Protein AF-A0A8T5AV74-F1 (afdb_monomer)

Structure (mmCIF, N/CA/C/O backbone):
data_AF-A0A8T5AV74-F1
#
_entry.id   AF-A0A8T5AV74-F1
#
loop_
_atom_site.group_PDB
_atom_site.id
_atom_site.type_symbol
_atom_site.label_atom_id
_atom_site.label_alt_id
_atom_site.label_comp_id
_atom_site.label_asym_id
_atom_site.label_entity_id
_atom_site.label_seq_id
_atom_site.pdbx_PDB_ins_code
_atom_site.Cartn_x
_atom_site.Cartn_y
_atom_site.Cartn_z
_atom_site.occupancy
_atom_site.B_iso_or_equiv
_atom_site.auth_seq_id
_atom_site.auth_comp_id
_atom_site.auth_asym_id
_atom_site.auth_atom_id
_atom_site.pdbx_PDB_model_num
ATOM 1 N N . ILE A 1 1 ? -3.518 9.300 -10.669 1.00 77.94 1 ILE A N 1
ATOM 2 C CA . ILE A 1 1 ? -3.057 9.118 -12.071 1.00 77.94 1 ILE A CA 1
ATOM 3 C C . ILE A 1 1 ? -2.012 10.167 -12.425 1.00 77.94 1 ILE A C 1
ATOM 5 O O . ILE A 1 1 ? -0.848 9.815 -12.379 1.00 77.94 1 ILE A O 1
ATOM 9 N N . PHE A 1 2 ? -2.371 11.444 -12.623 1.00 83.44 2 PHE A N 1
ATOM 10 C CA . PHE A 1 2 ? -1.400 12.494 -12.991 1.00 83.44 2 PHE A CA 1
ATOM 11 C C . PHE A 1 2 ? -0.188 12.580 -12.044 1.00 83.44 2 PHE A C 1
ATOM 13 O O . PHE A 1 2 ? 0.950 12.565 -12.489 1.00 83.44 2 PHE A O 1
ATOM 20 N N . GLY A 1 3 ? -0.414 12.558 -10.723 1.00 81.12 3 GLY A N 1
ATOM 21 C CA . GLY A 1 3 ? 0.683 12.507 -9.747 1.00 81.12 3 GLY A CA 1
ATOM 22 C C . GLY A 1 3 ? 1.576 11.266 -9.895 1.00 81.12 3 GLY A C 1
ATOM 23 O O . GLY A 1 3 ? 2.790 11.381 -9.808 1.00 81.12 3 GLY A O 1
ATOM 24 N N . ALA A 1 4 ? 0.998 10.096 -10.179 1.00 79.75 4 ALA A N 1
ATOM 25 C CA . ALA A 1 4 ? 1.755 8.855 -10.353 1.00 79.75 4 ALA A CA 1
ATOM 26 C C . ALA A 1 4 ? 2.587 8.850 -11.641 1.00 79.75 4 ALA A C 1
ATOM 28 O O . ALA A 1 4 ? 3.729 8.402 -11.614 1.00 79.75 4 ALA A O 1
ATOM 29 N N . GLU A 1 5 ? 2.061 9.404 -12.734 1.00 82.25 5 GLU A N 1
ATOM 30 C CA . GLU A 1 5 ? 2.836 9.603 -13.963 1.00 82.25 5 GLU A CA 1
ATOM 31 C C . GLU A 1 5 ? 3.989 10.581 -13.747 1.00 82.25 5 GLU A C 1
ATOM 33 O O . GLU A 1 5 ? 5.113 10.273 -14.128 1.00 82.25 5 GLU A O 1
ATOM 38 N N . LEU A 1 6 ? 3.747 11.708 -13.068 1.00 84.19 6 LEU A N 1
ATOM 39 C CA . LEU A 1 6 ? 4.810 12.652 -12.711 1.00 84.19 6 LEU A CA 1
ATOM 40 C C . LEU A 1 6 ? 5.891 11.995 -11.844 1.00 84.19 6 LEU A C 1
ATOM 42 O O . LEU A 1 6 ? 7.077 12.229 -12.058 1.00 84.19 6 LEU A O 1
ATOM 46 N N . GLY A 1 7 ? 5.494 11.155 -10.884 1.00 81.81 7 GLY A N 1
ATOM 47 C CA . GLY A 1 7 ? 6.432 10.397 -10.059 1.00 81.81 7 GLY A CA 1
ATOM 48 C C . GLY A 1 7 ? 7.277 9.419 -10.879 1.00 81.81 7 GLY A C 1
ATOM 49 O O . GLY A 1 7 ? 8.490 9.377 -10.709 1.00 81.81 7 GLY A O 1
ATOM 50 N N . ALA A 1 8 ? 6.662 8.680 -11.805 1.00 80.00 8 ALA A N 1
ATOM 51 C CA . ALA A 1 8 ? 7.373 7.748 -12.681 1.00 80.00 8 ALA A CA 1
ATOM 52 C C . ALA A 1 8 ? 8.321 8.469 -13.658 1.00 80.00 8 ALA A C 1
ATOM 54 O O . ALA A 1 8 ? 9.473 8.069 -13.815 1.00 80.00 8 ALA A O 1
ATOM 55 N N . GLN A 1 9 ? 7.870 9.572 -14.261 1.00 83.06 9 GLN A N 1
ATOM 56 C CA . GLN A 1 9 ? 8.693 10.407 -15.142 1.00 83.06 9 GLN A CA 1
ATOM 57 C C . GLN A 1 9 ? 9.881 11.022 -14.402 1.00 83.06 9 GLN A C 1
ATOM 59 O O . GLN A 1 9 ? 10.965 11.140 -14.969 1.00 83.06 9 GLN A O 1
ATOM 64 N N . ALA A 1 10 ? 9.705 11.389 -13.130 1.00 81.44 10 ALA A N 1
ATOM 65 C CA . ALA A 1 10 ? 10.801 11.887 -12.314 1.00 81.44 10 ALA A CA 1
ATOM 66 C C . ALA A 1 10 ? 11.891 10.821 -12.128 1.00 81.44 10 ALA A C 1
ATOM 68 O O . ALA A 1 10 ? 13.066 11.149 -12.273 1.00 81.44 10 ALA A O 1
ATOM 69 N N . ILE A 1 11 ? 11.533 9.552 -11.883 1.00 79.31 11 ILE A N 1
ATOM 70 C CA . ILE A 1 11 ? 12.518 8.455 -11.823 1.00 79.31 11 ILE A CA 1
ATOM 71 C C . ILE A 1 11 ? 13.263 8.333 -13.154 1.00 79.31 11 ILE A C 1
ATOM 73 O O . ILE A 1 11 ? 14.490 8.325 -13.150 1.00 79.31 11 ILE A O 1
ATOM 77 N N . GLU A 1 12 ? 12.545 8.296 -14.281 1.00 78.50 12 GLU A N 1
ATOM 78 C CA . GLU A 1 12 ? 13.156 8.172 -15.614 1.00 78.50 12 GLU A CA 1
ATOM 79 C C . GLU A 1 12 ? 14.104 9.348 -15.917 1.00 78.50 12 GLU A C 1
ATOM 81 O O . GLU A 1 12 ? 15.158 9.187 -16.534 1.00 78.50 12 GLU A O 1
ATOM 86 N N . TYR A 1 13 ? 13.761 10.547 -15.441 1.00 80.94 13 TYR A N 1
ATOM 87 C CA . TYR A 1 13 ? 14.619 11.724 -15.533 1.00 80.94 13 TYR A CA 1
ATOM 88 C C . TYR A 1 13 ? 15.890 11.587 -14.681 1.00 80.94 13 TYR A C 1
ATOM 90 O O . TYR A 1 13 ? 16.987 11.872 -15.163 1.00 80.94 13 TYR A O 1
ATOM 98 N N . PHE A 1 14 ? 15.776 11.108 -13.439 1.00 77.25 14 PHE A N 1
ATOM 99 C CA . PHE A 1 14 ? 16.939 10.856 -12.580 1.00 77.25 14 PHE A CA 1
ATOM 100 C C . PHE A 1 14 ? 17.824 9.714 -13.094 1.00 77.25 14 PHE A C 1
ATOM 102 O O . PHE A 1 14 ? 19.042 9.755 -12.912 1.00 77.25 14 PHE A O 1
ATOM 109 N N . GLU A 1 15 ? 17.237 8.730 -13.770 1.00 74.56 15 GLU A N 1
ATOM 110 C CA . GLU A 1 15 ? 17.961 7.639 -14.420 1.00 74.56 15 GLU A CA 1
ATOM 111 C C . GLU A 1 15 ? 18.793 8.152 -15.606 1.00 74.56 15 GLU A C 1
ATOM 113 O O . GLU A 1 15 ? 19.970 7.812 -15.726 1.00 74.56 15 GLU A O 1
ATOM 118 N N . LYS A 1 16 ? 18.253 9.083 -16.407 1.00 75.44 16 LYS A N 1
ATOM 119 C CA . LYS A 1 16 ? 18.992 9.750 -17.500 1.00 75.44 16 LYS A CA 1
ATOM 120 C C . LYS A 1 16 ? 20.169 10.604 -17.019 1.00 75.44 16 LYS A C 1
ATOM 122 O O . LYS A 1 16 ? 21.133 10.770 -17.759 1.00 75.44 16 LYS A O 1
ATOM 127 N N . ILE A 1 17 ? 20.122 11.113 -15.787 1.00 79.44 17 ILE A N 1
ATOM 128 C CA . ILE A 1 17 ? 21.222 11.875 -15.164 1.00 79.44 17 ILE A CA 1
ATOM 129 C C . ILE A 1 17 ? 22.335 10.942 -14.626 1.00 79.44 17 ILE A C 1
ATOM 131 O O . ILE A 1 17 ? 23.363 11.412 -14.142 1.00 79.44 17 ILE A O 1
ATOM 135 N N . ASN A 1 18 ? 22.191 9.617 -14.771 1.00 66.06 18 ASN A N 1
ATOM 136 C CA . ASN A 1 18 ? 23.181 8.605 -14.385 1.00 66.06 18 ASN A CA 1
ATOM 137 C C . ASN A 1 18 ? 23.602 8.697 -12.904 1.00 66.06 18 ASN A C 1
ATOM 139 O O . ASN A 1 18 ? 24.778 8.594 -12.546 1.00 66.06 18 ASN A O 1
ATOM 143 N N . VAL A 1 19 ? 22.625 8.904 -12.017 1.00 69.12 19 VAL A N 1
ATOM 144 C CA . VAL A 1 19 ? 22.854 8.910 -10.569 1.00 69.12 19 VAL A CA 1
ATOM 145 C C . VAL A 1 19 ? 23.187 7.481 -10.112 1.00 69.12 19 VAL A C 1
ATOM 147 O O . VAL A 1 19 ? 22.296 6.650 -9.950 1.00 69.12 19 VAL A O 1
ATOM 150 N N . GLN A 1 20 ? 24.471 7.201 -9.850 1.00 63.69 20 GLN A N 1
ATOM 151 C CA . GLN A 1 20 ? 25.004 5.878 -9.459 1.00 63.69 20 GLN A CA 1
ATOM 152 C C . GLN A 1 20 ? 24.315 5.211 -8.247 1.00 63.69 20 GLN A C 1
ATOM 154 O O . GLN A 1 20 ? 24.456 4.006 -8.044 1.00 63.69 20 GLN A O 1
ATOM 159 N N . HIS A 1 21 ? 23.559 5.960 -7.438 1.00 70.38 21 HIS A N 1
ATOM 160 C CA . HIS A 1 21 ? 22.906 5.470 -6.217 1.00 70.38 21 HIS A CA 1
ATOM 161 C C . HIS A 1 21 ? 21.382 5.676 -6.189 1.00 70.38 21 HIS A C 1
ATOM 163 O O . HIS A 1 21 ? 20.786 5.676 -5.110 1.00 70.38 21 HIS A O 1
ATOM 169 N N . LEU A 1 22 ? 20.728 5.833 -7.348 1.00 75.56 22 LEU A N 1
ATOM 170 C CA . LEU A 1 22 ? 19.284 6.103 -7.424 1.00 75.56 22 LEU A CA 1
ATOM 171 C C . LEU A 1 22 ? 18.440 5.033 -6.709 1.00 75.56 22 LEU A C 1
ATOM 173 O O . LEU A 1 22 ? 17.591 5.359 -5.881 1.00 75.56 22 LEU A O 1
ATOM 177 N N . ASN A 1 23 ? 18.733 3.754 -6.950 1.00 76.12 23 ASN A N 1
ATOM 178 C CA . ASN A 1 23 ? 18.020 2.629 -6.332 1.00 76.12 23 ASN A CA 1
ATOM 179 C C . ASN A 1 23 ? 18.148 2.622 -4.802 1.00 76.12 23 ASN A C 1
ATOM 181 O O . ASN A 1 23 ? 17.186 2.326 -4.086 1.00 76.12 23 ASN A O 1
ATOM 185 N N . THR A 1 24 ? 19.328 2.986 -4.299 1.00 79.81 24 THR A N 1
ATOM 186 C CA . THR A 1 24 ? 19.600 3.118 -2.866 1.00 79.81 24 THR A CA 1
ATOM 187 C C . THR A 1 24 ? 18.797 4.267 -2.268 1.00 79.81 24 THR A C 1
ATOM 189 O O . THR A 1 24 ? 18.200 4.113 -1.205 1.00 79.81 24 THR A O 1
ATOM 192 N N . LEU A 1 25 ? 18.726 5.401 -2.968 1.00 81.88 25 LEU A N 1
ATOM 193 C CA . LEU A 1 25 ? 17.999 6.587 -2.524 1.00 81.88 25 LEU A CA 1
ATOM 194 C C . LEU A 1 25 ? 16.484 6.345 -2.490 1.00 81.88 25 LEU A C 1
ATOM 196 O O . LEU A 1 25 ? 15.844 6.652 -1.485 1.00 81.88 25 LEU A O 1
ATOM 200 N N . ILE A 1 26 ? 15.920 5.723 -3.529 1.00 82.44 26 ILE A N 1
ATOM 201 C CA . ILE A 1 26 ? 14.497 5.344 -3.568 1.00 82.44 26 ILE A CA 1
ATOM 202 C C . ILE A 1 26 ? 14.174 4.388 -2.417 1.00 82.44 26 ILE A C 1
ATOM 204 O O . ILE A 1 26 ? 13.202 4.598 -1.692 1.00 82.44 26 ILE A O 1
ATOM 208 N N . SER A 1 27 ? 15.016 3.374 -2.201 1.00 80.12 27 SER A N 1
ATOM 209 C CA . SER A 1 27 ? 14.824 2.404 -1.116 1.00 80.12 27 SER A CA 1
ATOM 210 C C . SER A 1 27 ? 14.913 3.061 0.263 1.00 80.12 27 SER A C 1
ATOM 212 O O . SER A 1 27 ? 14.112 2.749 1.140 1.00 80.12 27 SER A O 1
ATOM 214 N N . LEU A 1 28 ? 15.830 4.012 0.459 1.00 86.12 28 LEU A N 1
ATOM 215 C CA . LEU A 1 28 ? 15.982 4.739 1.721 1.00 86.12 28 LEU A CA 1
ATOM 216 C C . LEU A 1 28 ? 14.768 5.633 2.005 1.00 86.12 28 LEU A C 1
ATOM 218 O O . LEU A 1 28 ? 14.242 5.613 3.119 1.00 86.12 28 LEU A O 1
ATOM 222 N N . ILE A 1 29 ? 14.268 6.353 0.994 1.00 85.75 29 ILE A N 1
ATOM 223 C CA . ILE A 1 29 ? 13.021 7.126 1.099 1.00 85.75 29 ILE A CA 1
ATOM 224 C C . ILE A 1 29 ? 11.841 6.195 1.411 1.00 85.75 29 ILE A C 1
ATOM 226 O O . ILE A 1 29 ? 11.030 6.504 2.286 1.00 85.75 29 ILE A O 1
ATOM 230 N N . TYR A 1 30 ? 11.761 5.034 0.753 1.00 85.25 30 TYR A N 1
ATOM 231 C CA . TYR A 1 30 ? 10.714 4.041 0.996 1.00 85.25 30 TYR A CA 1
ATOM 232 C C . TYR A 1 30 ? 10.729 3.535 2.444 1.00 85.25 30 TYR A C 1
ATOM 234 O O . TYR A 1 30 ? 9.700 3.569 3.121 1.00 85.25 30 TYR A O 1
ATOM 242 N N . ILE A 1 31 ? 11.902 3.141 2.951 1.00 87.25 31 ILE A N 1
ATOM 243 C CA . ILE A 1 31 ? 12.098 2.691 4.337 1.00 87.25 31 ILE A CA 1
ATOM 244 C C . ILE A 1 31 ? 11.708 3.794 5.325 1.00 87.25 31 ILE A C 1
ATOM 246 O O . ILE A 1 31 ? 11.012 3.521 6.307 1.00 87.25 31 ILE A O 1
ATOM 250 N N . ALA A 1 32 ? 12.121 5.040 5.079 1.00 89.69 32 ALA A N 1
ATOM 251 C CA . ALA A 1 32 ? 11.808 6.164 5.957 1.00 89.69 32 ALA A CA 1
ATOM 252 C C . ALA A 1 32 ? 10.291 6.385 6.066 1.00 89.69 32 ALA A C 1
ATOM 254 O O . ALA A 1 32 ? 9.754 6.487 7.172 1.00 89.69 32 ALA A O 1
ATOM 255 N N . ILE A 1 33 ? 9.582 6.381 4.933 1.00 87.06 33 ILE A N 1
ATOM 256 C CA . ILE A 1 33 ? 8.126 6.566 4.890 1.00 87.06 33 ILE A CA 1
ATOM 257 C C . ILE A 1 33 ? 7.401 5.389 5.548 1.00 87.06 33 ILE A C 1
ATOM 259 O O . ILE A 1 33 ? 6.497 5.607 6.358 1.00 87.06 33 ILE A O 1
ATOM 263 N N . LEU A 1 34 ? 7.787 4.146 5.246 1.00 87.12 34 LEU A N 1
ATOM 264 C CA . LEU A 1 34 ? 7.159 2.957 5.832 1.00 87.12 34 LEU A CA 1
ATOM 265 C C . LEU A 1 34 ? 7.367 2.876 7.342 1.00 87.12 34 LEU A C 1
ATOM 267 O O . LEU A 1 34 ? 6.428 2.594 8.082 1.00 87.12 34 LEU A O 1
ATOM 271 N N . THR A 1 35 ? 8.579 3.159 7.812 1.00 88.81 35 THR A N 1
ATOM 272 C CA . THR A 1 35 ? 8.891 3.138 9.246 1.00 88.81 35 THR A CA 1
ATOM 273 C C . THR A 1 35 ? 8.109 4.220 9.976 1.00 88.81 35 THR A C 1
ATOM 275 O O . THR A 1 35 ? 7.493 3.949 11.007 1.00 88.81 35 THR A O 1
ATOM 278 N N . PHE A 1 36 ? 8.061 5.430 9.412 1.00 89.31 36 PHE A N 1
ATOM 279 C CA . PHE A 1 36 ? 7.302 6.536 9.986 1.00 89.31 36 PHE A CA 1
ATOM 280 C C . PHE A 1 36 ? 5.798 6.233 10.044 1.00 89.31 36 PHE A C 1
ATOM 282 O O . PHE A 1 36 ? 5.174 6.377 11.095 1.00 89.31 36 PHE A O 1
ATOM 289 N N . THR A 1 37 ? 5.212 5.763 8.941 1.00 86.50 37 THR A N 1
ATOM 290 C CA . THR A 1 37 ? 3.778 5.426 8.869 1.00 86.50 37 THR A CA 1
ATOM 291 C C . THR A 1 37 ? 3.411 4.242 9.767 1.00 86.50 37 THR A C 1
ATOM 293 O O . THR A 1 37 ? 2.410 4.315 10.482 1.00 86.50 37 THR A O 1
ATOM 296 N N . SER A 1 38 ? 4.237 3.192 9.808 1.00 86.62 38 SER A N 1
ATOM 297 C CA . SER A 1 38 ? 4.072 2.038 10.703 1.00 86.62 38 SER A CA 1
ATOM 298 C C . SER A 1 38 ? 4.091 2.453 12.175 1.00 86.62 38 SER A C 1
ATOM 300 O O . SER A 1 38 ? 3.124 2.195 12.902 1.00 86.62 38 SER A O 1
ATOM 302 N N . ALA A 1 39 ? 5.140 3.165 12.603 1.00 87.31 39 ALA A N 1
ATOM 303 C CA . ALA A 1 39 ? 5.283 3.633 13.978 1.00 87.31 39 ALA A CA 1
ATOM 304 C C . ALA A 1 39 ? 4.115 4.539 14.382 1.00 87.31 39 ALA A C 1
ATOM 306 O O . ALA A 1 39 ? 3.549 4.378 15.464 1.00 87.31 39 ALA A O 1
ATOM 307 N N . TYR A 1 40 ? 3.697 5.441 13.491 1.00 83.88 40 TYR A N 1
ATOM 308 C CA . TYR A 1 40 ? 2.577 6.341 13.737 1.00 83.88 40 TYR A CA 1
ATOM 309 C C . TYR A 1 40 ? 1.243 5.595 13.915 1.00 83.88 40 TYR A C 1
ATOM 311 O O . TYR A 1 40 ? 0.491 5.883 14.851 1.00 83.88 40 TYR A O 1
ATOM 319 N N . MET A 1 41 ? 0.952 4.598 13.071 1.00 82.25 41 MET A N 1
ATOM 320 C CA . MET A 1 41 ? -0.288 3.819 13.181 1.00 82.25 41 MET A CA 1
ATOM 321 C C . MET A 1 41 ? -0.328 2.936 14.431 1.00 82.25 41 MET A C 1
ATOM 323 O O . MET A 1 41 ? -1.378 2.855 15.074 1.00 82.25 41 MET A O 1
ATOM 327 N N . ILE A 1 42 ? 0.795 2.320 14.813 1.00 82.88 42 ILE A N 1
ATOM 328 C CA . ILE A 1 42 ? 0.899 1.509 16.038 1.00 82.88 42 ILE A CA 1
ATOM 329 C C . ILE A 1 42 ? 0.792 2.393 17.287 1.00 82.88 42 ILE A C 1
ATOM 331 O O . ILE A 1 42 ? 0.047 2.062 18.216 1.00 82.88 42 ILE A O 1
ATOM 335 N N . TYR A 1 43 ? 1.488 3.534 17.302 1.00 82.75 43 TYR A N 1
ATOM 336 C CA . TYR A 1 43 ? 1.436 4.501 18.399 1.00 82.75 43 TYR A CA 1
ATOM 337 C C . TYR A 1 43 ? 0.005 4.988 18.643 1.00 82.75 43 TYR A C 1
ATOM 339 O O . TYR A 1 43 ? -0.491 4.955 19.770 1.00 82.75 43 TYR A O 1
ATOM 347 N N . GLU A 1 44 ? -0.699 5.377 17.580 1.00 75.38 44 GLU A N 1
ATOM 348 C CA . GLU A 1 44 ? -2.076 5.847 17.701 1.00 75.38 44 GLU A CA 1
ATOM 349 C C . GLU A 1 44 ? -3.038 4.726 18.107 1.00 75.38 44 GLU A C 1
ATOM 351 O O . GLU A 1 44 ? -3.936 4.940 18.920 1.00 75.38 44 GLU A O 1
ATOM 356 N N . ALA A 1 45 ? -2.869 3.516 17.572 1.00 76.31 45 ALA A N 1
ATOM 357 C CA . ALA A 1 45 ? -3.723 2.397 17.949 1.00 76.31 45 ALA A CA 1
ATOM 358 C C . ALA A 1 45 ? -3.545 1.973 19.418 1.00 76.31 45 ALA A C 1
ATOM 360 O O . ALA A 1 45 ? -4.462 1.387 20.001 1.00 76.31 45 ALA A O 1
ATOM 361 N N . SER A 1 46 ? -2.395 2.290 20.019 1.00 76.38 46 SER A N 1
ATOM 362 C CA . SER A 1 46 ? -2.093 2.033 21.431 1.00 76.38 46 SER A CA 1
ATOM 363 C C . SER A 1 46 ? -2.680 3.089 22.375 1.00 76.38 46 SER A C 1
ATOM 365 O O . SER A 1 46 ? -2.849 2.817 23.564 1.00 76.38 46 SER A O 1
ATOM 367 N N . LYS A 1 47 ? -3.056 4.274 21.873 1.00 75.44 47 LYS A N 1
ATOM 368 C CA . LYS A 1 47 ? -3.682 5.328 22.685 1.00 75.44 47 LYS A CA 1
ATOM 369 C C . LYS A 1 47 ? -5.112 4.929 23.096 1.00 75.44 47 LYS A C 1
ATOM 371 O O . LYS A 1 47 ? -5.883 4.451 22.258 1.00 75.44 47 LYS A O 1
ATOM 376 N N . PRO A 1 48 ? -5.515 5.122 24.371 1.00 56.84 48 PRO A N 1
ATOM 377 C CA . PRO A 1 48 ? -6.870 4.810 24.813 1.00 56.84 48 PRO A CA 1
ATOM 378 C C . PRO A 1 48 ? -7.890 5.641 24.031 1.00 56.84 48 PRO A C 1
ATOM 380 O O . PRO A 1 48 ? -7.677 6.828 23.774 1.00 56.84 48 PRO A O 1
ATOM 383 N N . ARG A 1 49 ? -8.999 4.996 23.639 1.00 50.66 49 ARG A N 1
ATOM 384 C CA . ARG A 1 49 ? -10.084 5.566 22.826 1.00 50.66 49 ARG A CA 1
ATOM 385 C C . ARG A 1 49 ? -10.663 6.797 23.517 1.00 50.66 49 ARG A C 1
ATOM 387 O O . ARG A 1 49 ? -11.620 6.705 24.280 1.00 50.66 49 ARG A O 1
ATOM 394 N N . ASN A 1 50 ? -10.110 7.966 23.224 1.00 43.72 50 ASN A N 1
ATOM 395 C CA . ASN A 1 50 ? -10.709 9.208 23.661 1.00 43.72 50 ASN A CA 1
ATOM 396 C C . ASN A 1 50 ? -11.991 9.390 22.833 1.00 43.72 50 ASN A C 1
ATOM 398 O O . ASN A 1 50 ? -11.942 9.374 21.601 1.00 43.72 50 ASN A O 1
ATOM 402 N N . LYS A 1 51 ? -13.157 9.531 23.483 1.00 42.62 51 LYS A N 1
ATOM 403 C CA . LYS A 1 51 ? -14.490 9.649 22.838 1.00 42.62 51 LYS A CA 1
ATOM 404 C C . LYS A 1 51 ? -14.603 10.803 21.816 1.00 42.62 51 LYS A C 1
ATOM 406 O O . LYS A 1 51 ? -15.598 10.903 21.111 1.00 42.62 51 LYS A O 1
ATOM 411 N N . LYS A 1 52 ? -13.555 11.617 21.659 1.00 38.03 52 LYS A N 1
ATOM 412 C CA . LYS A 1 52 ? -13.375 12.619 20.596 1.00 38.03 52 LYS A CA 1
ATOM 413 C C . LYS A 1 52 ? -13.058 12.031 19.205 1.00 38.03 52 LYS A C 1
ATOM 415 O O . LYS A 1 52 ? -12.897 12.788 18.258 1.00 38.03 52 LYS A O 1
ATOM 420 N N . PHE A 1 53 ? -13.028 10.704 19.040 1.00 43.59 53 PHE A N 1
ATOM 421 C CA . PHE A 1 53 ? -12.897 10.037 17.729 1.00 43.59 53 PHE A CA 1
ATOM 422 C C . PHE A 1 53 ? -14.160 10.151 16.835 1.00 43.59 53 PHE A C 1
ATOM 424 O O . PHE A 1 53 ? -14.192 9.629 15.729 1.00 43.59 53 PHE A O 1
ATOM 431 N N . SER A 1 54 ? -15.204 10.852 17.294 1.00 39.06 54 SER A N 1
ATOM 432 C CA . SER A 1 54 ? -16.373 11.224 16.482 1.00 39.06 54 SER A CA 1
ATOM 433 C C . SER A 1 54 ? -16.169 12.508 15.667 1.00 39.06 54 SER A C 1
ATOM 435 O O . SER A 1 54 ? -17.005 12.810 14.823 1.00 39.06 54 SER A O 1
ATOM 437 N N . THR A 1 55 ? -15.114 13.288 15.909 1.00 36.12 55 THR A N 1
ATOM 438 C CA . THR A 1 55 ? -14.972 14.622 15.310 1.00 36.12 55 THR A CA 1
ATOM 439 C C . THR A 1 55 ? -13.519 14.922 14.948 1.00 36.12 55 THR A C 1
ATOM 441 O O . THR A 1 55 ? -12.802 15.612 15.665 1.00 36.12 55 THR A O 1
ATOM 444 N N . GLY A 1 56 ? -13.092 14.395 13.797 1.00 39.34 56 GLY A N 1
ATOM 445 C CA . GLY A 1 56 ? -12.213 15.074 12.834 1.00 39.34 56 GLY A CA 1
ATOM 446 C C . GLY A 1 56 ? -11.021 15.897 13.338 1.00 39.34 56 GLY A C 1
ATOM 447 O O . GLY A 1 56 ? -10.783 16.964 12.781 1.00 39.34 56 GLY A O 1
ATOM 448 N N . ARG A 1 57 ? -10.273 15.449 14.352 1.00 39.47 57 ARG A N 1
ATOM 449 C CA . ARG A 1 57 ? -9.001 16.073 14.767 1.00 39.47 57 ARG A CA 1
ATOM 450 C C . ARG A 1 57 ? -7.992 15.020 15.235 1.00 39.47 57 ARG A C 1
ATOM 452 O O . ARG A 1 57 ? -7.690 14.914 16.420 1.00 39.47 57 ARG A O 1
ATOM 459 N N . GLY A 1 58 ? -7.471 14.240 14.290 1.00 33.66 58 GLY A N 1
ATOM 460 C CA . GLY A 1 58 ? -6.188 13.551 14.432 1.00 33.66 58 GLY A CA 1
ATOM 461 C C . GLY A 1 58 ? -5.108 14.395 13.753 1.00 33.66 58 GLY A C 1
ATOM 462 O O . GLY A 1 58 ? -5.252 14.725 12.585 1.00 33.66 58 GLY A O 1
ATOM 463 N N . LEU A 1 59 ? -4.063 14.769 14.499 1.00 41.56 59 LEU A N 1
ATOM 464 C CA . LEU A 1 59 ? -2.966 15.683 14.130 1.00 41.56 59 LEU A CA 1
ATOM 465 C C . LEU A 1 59 ? -3.338 17.153 13.849 1.00 41.56 59 LEU A C 1
ATOM 467 O O . LEU A 1 59 ? -4.245 17.509 13.096 1.00 41.56 59 LEU A O 1
ATOM 471 N N . SER A 1 60 ? -2.502 18.025 14.415 1.00 42.81 60 SER A N 1
ATOM 472 C CA . SER A 1 60 ? -2.480 19.493 14.305 1.00 42.81 60 SER A CA 1
ATOM 473 C C . SER A 1 60 ? -2.329 20.043 12.867 1.00 42.81 60 SER A C 1
ATOM 475 O O . SER A 1 60 ? -2.228 21.248 12.672 1.00 42.81 60 SER A O 1
ATOM 477 N N . VAL A 1 61 ? -2.358 19.191 11.836 1.00 42.94 61 VAL A N 1
ATOM 478 C CA . VAL A 1 61 ? -2.376 19.587 10.413 1.00 42.94 61 VAL A CA 1
ATOM 479 C C . VAL A 1 61 ? -3.802 19.896 9.931 1.00 42.94 61 VAL A C 1
ATOM 481 O O . VAL A 1 61 ? -3.992 20.515 8.885 1.00 42.94 61 VAL A O 1
ATOM 484 N N . SER A 1 62 ? -4.824 19.578 10.741 1.00 45.72 62 SER A N 1
ATOM 485 C CA . SER A 1 62 ? -6.214 19.984 10.481 1.00 45.72 62 SER A CA 1
ATOM 486 C C . SER A 1 62 ? -6.370 21.495 10.263 1.00 45.72 62 SER A C 1
ATOM 488 O O . SER A 1 62 ? -7.314 21.888 9.600 1.00 45.72 62 SER A O 1
ATOM 490 N N . LYS A 1 63 ? -5.459 22.349 10.763 1.00 44.12 63 LYS A N 1
ATOM 491 C CA . LYS A 1 63 ? -5.490 23.804 10.510 1.00 44.12 63 LYS A CA 1
ATOM 492 C C . LYS A 1 63 ? -5.144 24.185 9.068 1.00 44.12 63 LYS A C 1
ATOM 494 O O . LYS A 1 63 ? -5.786 25.081 8.536 1.00 44.12 63 LYS A O 1
ATOM 499 N N . VAL A 1 64 ? -4.189 23.500 8.434 1.00 47.88 64 VAL A N 1
ATOM 500 C CA . VAL A 1 64 ? -3.750 23.802 7.054 1.00 47.88 64 VAL A CA 1
ATOM 501 C C . VAL A 1 64 ? -4.822 23.389 6.042 1.00 47.88 64 VAL A C 1
ATOM 503 O O . VAL A 1 64 ? -5.051 24.073 5.053 1.00 47.88 64 VAL A O 1
ATOM 506 N N . PHE A 1 65 ? -5.565 22.323 6.345 1.00 48.88 65 PHE A N 1
ATOM 507 C CA . PHE A 1 65 ? -6.688 21.856 5.528 1.00 48.88 65 PHE A CA 1
ATOM 508 C C . PHE A 1 65 ? -8.055 22.437 5.922 1.00 48.88 65 PHE A C 1
ATOM 510 O O . PHE A 1 65 ? -9.054 22.129 5.275 1.00 48.88 65 PHE A O 1
ATOM 517 N N . ASN A 1 66 ? -8.105 23.308 6.938 1.00 45.47 66 ASN A N 1
ATOM 518 C CA . ASN A 1 66 ? -9.287 24.118 7.258 1.00 45.47 66 ASN A CA 1
ATOM 519 C C . ASN A 1 66 ? -9.320 25.437 6.467 1.00 45.47 66 ASN A C 1
ATOM 521 O O . ASN A 1 66 ? -10.081 26.344 6.812 1.00 45.47 66 ASN A O 1
ATOM 525 N N . LEU A 1 67 ? -8.484 25.570 5.432 1.00 49.00 67 LEU A N 1
ATOM 526 C CA . LEU A 1 67 ? -8.609 26.656 4.474 1.00 49.00 67 LEU A CA 1
ATOM 527 C C . LEU A 1 67 ? -9.931 26.480 3.711 1.00 49.00 67 LEU A C 1
ATOM 529 O O . LEU A 1 67 ? -10.100 25.555 2.914 1.00 49.00 67 LEU A O 1
ATOM 533 N N . LYS A 1 68 ? -10.883 27.376 3.988 1.00 51.00 68 LYS A N 1
ATOM 534 C CA . LYS A 1 68 ? -12.165 27.514 3.286 1.00 51.00 68 LYS A CA 1
ATOM 535 C C . LYS A 1 68 ? -11.929 28.034 1.862 1.00 51.00 68 LYS A C 1
ATOM 537 O O . LYS A 1 68 ? -12.227 29.185 1.571 1.00 51.00 68 LYS A O 1
ATOM 542 N N . ILE A 1 69 ? -11.364 27.208 0.986 1.00 50.22 69 ILE A N 1
ATOM 543 C CA . ILE A 1 69 ? -11.278 27.519 -0.445 1.00 50.22 69 ILE A CA 1
ATOM 544 C C . ILE A 1 69 ? -12.439 26.782 -1.131 1.00 50.22 69 ILE A C 1
ATOM 546 O O . ILE A 1 69 ? -12.452 25.543 -1.084 1.00 50.22 69 ILE A O 1
ATOM 550 N N . PRO A 1 70 ? -13.429 27.490 -1.710 1.00 41.56 70 PRO A N 1
ATOM 551 C CA . PRO A 1 70 ? -14.507 26.867 -2.485 1.00 41.56 70 PRO A CA 1
ATOM 552 C C . PRO A 1 70 ? -13.930 26.180 -3.743 1.00 41.56 70 PRO A C 1
ATOM 554 O O . PRO A 1 70 ? -12.927 26.668 -4.267 1.00 41.56 70 PRO A O 1
ATOM 557 N N . PRO A 1 71 ? -14.498 25.071 -4.269 1.00 49.47 71 PRO A N 1
ATOM 558 C CA . PRO A 1 71 ? -15.727 24.369 -3.890 1.00 49.47 71 PRO A CA 1
ATOM 559 C C . PRO A 1 71 ? -15.534 23.349 -2.753 1.00 49.47 71 PRO A C 1
ATOM 561 O O . PRO A 1 71 ? -14.497 22.697 -2.612 1.00 49.47 71 PRO A O 1
ATOM 564 N N . MET A 1 72 ? -16.570 23.218 -1.928 1.00 52.31 72 MET A N 1
ATOM 565 C CA . MET A 1 72 ? -16.625 22.344 -0.758 1.00 52.31 72 MET A CA 1
ATOM 566 C C . MET A 1 72 ? -17.408 21.080 -1.103 1.00 52.31 72 MET A C 1
ATOM 568 O O . MET A 1 72 ? -18.555 21.168 -1.528 1.00 52.31 72 MET A O 1
ATOM 572 N N . ILE A 1 73 ? -16.802 19.912 -0.901 1.00 57.31 73 ILE A N 1
ATOM 573 C CA . ILE A 1 73 ? -17.479 18.626 -1.094 1.00 57.31 73 ILE A CA 1
ATOM 574 C C . ILE A 1 73 ? -17.904 18.059 0.256 1.00 57.31 73 ILE A C 1
ATOM 576 O O . ILE A 1 73 ? -17.092 17.835 1.158 1.00 57.31 73 ILE A O 1
ATOM 580 N N . THR A 1 74 ? -19.205 17.842 0.400 1.00 55.44 74 THR A N 1
ATOM 581 C CA . THR A 1 74 ? -19.797 17.072 1.491 1.00 55.44 74 THR A CA 1
ATOM 582 C C . THR A 1 74 ? -19.609 15.593 1.188 1.00 55.44 74 THR A C 1
ATOM 584 O O . THR A 1 74 ? -20.110 15.069 0.197 1.00 55.44 74 THR A O 1
ATOM 587 N N . LEU A 1 75 ? -18.861 14.899 2.043 1.00 54.66 75 LEU A N 1
ATOM 588 C CA . LEU A 1 75 ? -18.767 13.446 1.966 1.00 54.66 75 LEU A CA 1
ATOM 589 C C . LEU A 1 75 ? -20.087 12.837 2.451 1.00 54.66 75 LEU A C 1
ATOM 591 O O . LEU A 1 75 ? -20.668 13.322 3.417 1.00 54.66 75 LEU A O 1
ATOM 595 N N . SER A 1 76 ? -20.518 11.725 1.849 1.00 48.28 76 SER A N 1
ATOM 596 C CA . SER A 1 76 ? -21.741 10.984 2.221 1.00 48.28 76 SER A CA 1
ATOM 597 C C . SER A 1 76 ? -21.702 10.355 3.633 1.00 48.28 76 SER A C 1
ATOM 599 O O . SER A 1 76 ? -22.523 9.501 3.963 1.00 48.28 76 SER A O 1
ATOM 601 N N . GLN A 1 77 ? -20.732 10.731 4.474 1.00 54.47 77 GLN A N 1
ATOM 602 C CA . GLN A 1 77 ? -20.643 10.299 5.863 1.00 54.47 77 GLN A CA 1
ATOM 603 C C . GLN A 1 77 ? -21.304 11.334 6.784 1.00 54.47 77 GLN A C 1
ATOM 605 O O . GLN A 1 77 ? -20.940 12.508 6.726 1.00 54.47 77 GLN A O 1
ATOM 610 N N . PRO A 1 78 ? -22.183 10.914 7.711 1.00 44.12 78 PRO A N 1
ATOM 611 C CA . PRO A 1 78 ? -23.016 11.815 8.514 1.00 44.12 78 PRO A CA 1
ATOM 612 C C . PRO A 1 78 ? -22.265 12.676 9.555 1.00 44.12 78 PRO A C 1
ATOM 614 O O . PRO A 1 78 ? -22.909 13.291 10.394 1.00 44.12 78 PRO A O 1
ATOM 617 N N . ASN A 1 79 ? -20.922 12.722 9.561 1.00 47.75 79 ASN A N 1
ATOM 618 C CA . ASN A 1 79 ? -20.152 13.425 10.601 1.00 47.75 79 ASN A CA 1
ATOM 619 C C . ASN A 1 79 ? -18.799 14.012 10.137 1.00 47.75 79 ASN A C 1
ATOM 621 O O . ASN A 1 79 ? -17.894 14.206 10.950 1.00 47.75 79 ASN A O 1
ATOM 625 N N . ILE A 1 80 ? -18.618 14.267 8.834 1.00 55.78 80 ILE A N 1
ATOM 626 C CA . ILE A 1 80 ? -17.396 14.911 8.321 1.00 55.78 80 ILE A CA 1
ATOM 627 C C . ILE A 1 80 ? -17.740 16.304 7.804 1.00 55.78 80 ILE A C 1
ATOM 629 O O . ILE A 1 80 ? -18.565 16.457 6.907 1.00 55.78 80 ILE A O 1
ATOM 633 N N . ALA A 1 81 ? -17.084 17.318 8.374 1.00 54.03 81 ALA A N 1
ATOM 634 C CA . ALA A 1 81 ? -17.188 18.685 7.891 1.00 54.03 81 ALA A CA 1
ATOM 635 C C . ALA A 1 81 ? -16.740 18.760 6.418 1.00 54.03 81 ALA A C 1
ATOM 637 O O . ALA A 1 81 ? -15.747 18.117 6.060 1.00 54.03 81 ALA A O 1
ATOM 638 N N . PRO A 1 82 ? -17.435 19.536 5.571 1.00 52.81 82 PRO A N 1
ATOM 639 C CA . PRO A 1 82 ? -17.055 19.715 4.176 1.00 52.81 82 PRO A CA 1
ATOM 640 C C . PRO A 1 82 ? -15.594 20.161 4.066 1.00 52.81 82 PRO A C 1
ATOM 642 O O . PRO A 1 82 ? -15.187 21.142 4.692 1.00 52.81 82 PRO A O 1
ATOM 645 N N . LYS A 1 83 ? -14.800 19.426 3.283 1.00 61.38 83 LYS A N 1
ATOM 646 C CA . LYS A 1 83 ? -13.383 19.738 3.055 1.00 61.38 83 LYS A CA 1
ATOM 647 C C . LYS A 1 83 ? -13.205 20.370 1.682 1.00 61.38 83 LYS A C 1
ATOM 649 O O . LYS A 1 83 ? -13.990 20.116 0.769 1.00 61.38 83 LYS A O 1
ATOM 654 N N . SER A 1 84 ? -12.184 21.216 1.556 1.00 64.81 84 SER A N 1
ATOM 655 C CA . SER A 1 84 ? -11.857 21.864 0.285 1.00 64.81 84 SER A CA 1
ATOM 656 C C . SER A 1 84 ? -11.534 20.808 -0.777 1.00 64.81 84 SER A C 1
ATOM 658 O O . SER A 1 84 ? -10.773 19.873 -0.528 1.00 64.81 84 SER A O 1
ATOM 660 N N . LEU A 1 85 ? -12.102 20.947 -1.972 1.00 68.56 85 LEU A N 1
ATOM 661 C CA . LEU A 1 85 ? -11.810 20.054 -3.094 1.00 68.56 85 LEU A CA 1
ATOM 662 C C . LEU A 1 85 ? -10.331 20.150 -3.513 1.00 68.56 85 LEU A C 1
ATOM 664 O O . LEU A 1 85 ? -9.692 19.135 -3.779 1.00 68.56 85 LEU A O 1
ATOM 668 N N . TRP A 1 86 ? -9.747 21.349 -3.440 1.00 69.06 86 TRP A N 1
ATOM 669 C CA . TRP A 1 86 ? -8.321 21.592 -3.682 1.00 69.06 86 TRP A CA 1
ATOM 670 C C . TRP A 1 86 ? -7.413 20.823 -2.728 1.00 69.06 86 TRP A C 1
ATOM 672 O O . TRP A 1 86 ? -6.389 20.283 -3.137 1.00 69.06 86 TRP A O 1
ATOM 682 N N . ALA A 1 87 ? -7.815 20.718 -1.463 1.00 69.31 87 ALA A N 1
ATOM 683 C CA . ALA A 1 87 ? -7.098 19.935 -0.471 1.00 69.31 87 ALA A CA 1
ATOM 684 C C . ALA A 1 87 ? -7.042 18.446 -0.829 1.00 69.31 87 ALA A C 1
ATOM 686 O O . ALA A 1 87 ? -6.002 17.810 -0.668 1.00 69.31 87 ALA A O 1
AT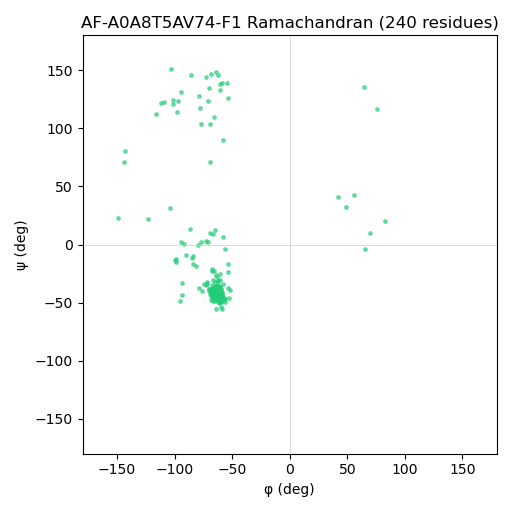OM 687 N N . MET A 1 88 ? -8.154 17.896 -1.323 1.00 71.81 88 MET A N 1
ATOM 688 C CA . MET A 1 88 ? -8.214 16.498 -1.749 1.00 71.81 88 MET A CA 1
ATOM 689 C C . MET A 1 88 ? -7.408 16.256 -3.020 1.00 71.81 88 MET A C 1
ATOM 691 O O . MET A 1 88 ? -6.707 15.251 -3.098 1.00 71.81 88 MET A O 1
ATOM 695 N N . ILE A 1 89 ? -7.452 17.188 -3.977 1.00 78.56 89 ILE A N 1
ATOM 696 C CA . ILE A 1 89 ? -6.629 17.115 -5.190 1.00 78.56 89 ILE A CA 1
ATOM 697 C C . ILE A 1 89 ? -5.146 17.161 -4.829 1.00 78.56 89 ILE A C 1
ATOM 699 O O . ILE A 1 89 ? -4.395 16.312 -5.293 1.00 78.56 89 ILE A O 1
ATOM 703 N N . LEU A 1 90 ? -4.719 18.093 -3.972 1.00 79.25 90 LEU A N 1
ATOM 704 C CA . LEU A 1 90 ? -3.326 18.185 -3.526 1.00 79.25 90 LEU A CA 1
ATOM 705 C C . LEU A 1 90 ? -2.880 16.922 -2.791 1.00 79.25 90 LEU A C 1
ATOM 707 O O . LEU A 1 90 ? -1.784 16.427 -3.034 1.00 79.25 90 LEU A O 1
ATOM 711 N N . LEU A 1 91 ? -3.733 16.372 -1.927 1.00 79.25 91 LEU A N 1
ATOM 712 C CA . LEU A 1 91 ? -3.441 15.135 -1.210 1.00 79.25 91 LEU A CA 1
ATOM 713 C C . LEU A 1 91 ? -3.335 13.937 -2.162 1.00 79.25 91 LEU A C 1
ATOM 715 O O . LEU A 1 91 ? -2.398 13.151 -2.037 1.00 79.25 91 LEU A O 1
ATOM 719 N N . GLY A 1 92 ? -4.240 13.821 -3.135 1.00 79.56 92 GLY A N 1
ATOM 720 C CA . GLY A 1 92 ? -4.192 12.797 -4.183 1.00 79.56 92 GLY A CA 1
ATOM 721 C C . GLY A 1 92 ? -2.995 12.961 -5.124 1.00 79.56 92 GLY A C 1
ATOM 722 O O . GLY A 1 92 ? -2.382 11.981 -5.530 1.00 79.56 92 GLY A O 1
ATOM 723 N N . LEU A 1 93 ? -2.603 14.197 -5.436 1.00 82.75 93 LEU A N 1
ATOM 724 C CA . LEU A 1 93 ? -1.426 14.483 -6.254 1.00 82.75 93 LEU A CA 1
ATOM 725 C C . LEU A 1 93 ? -0.143 14.139 -5.498 1.00 82.75 93 LEU A C 1
ATOM 727 O O . LEU A 1 93 ? 0.732 13.497 -6.066 1.00 82.75 93 LEU A O 1
ATOM 731 N N . PHE A 1 94 ? -0.060 14.488 -4.213 1.00 83.00 94 PHE A N 1
ATOM 732 C CA . PHE A 1 94 ? 1.077 14.164 -3.355 1.00 83.00 94 PHE A CA 1
ATOM 733 C C . PHE A 1 94 ? 1.215 12.650 -3.173 1.00 83.00 94 PHE A C 1
ATOM 735 O O . PHE A 1 94 ? 2.242 12.075 -3.511 1.00 83.00 94 PHE A O 1
ATOM 742 N N . THR A 1 95 ? 0.160 11.977 -2.711 1.00 81.38 95 THR A N 1
ATOM 743 C CA . THR A 1 95 ? 0.160 10.513 -2.536 1.00 81.38 95 THR A CA 1
ATOM 744 C C . THR A 1 95 ? 0.377 9.771 -3.854 1.00 81.38 95 THR A C 1
ATOM 746 O O . THR A 1 95 ? 1.129 8.798 -3.878 1.00 81.38 95 THR A O 1
ATOM 749 N N . GLY A 1 96 ? -0.176 10.274 -4.961 1.00 81.69 96 GLY A N 1
ATOM 750 C CA . GLY A 1 96 ? 0.093 9.784 -6.309 1.00 81.69 96 GLY A CA 1
ATOM 751 C C . GLY A 1 96 ? 1.556 9.950 -6.719 1.00 81.69 96 GLY A C 1
ATOM 752 O O . GLY A 1 96 ? 2.137 9.007 -7.241 1.00 81.69 96 GLY A O 1
ATOM 753 N N . LEU A 1 97 ? 2.183 11.093 -6.434 1.00 83.81 97 LEU A N 1
ATOM 754 C CA . LEU A 1 97 ? 3.599 11.337 -6.727 1.00 83.81 97 LEU A CA 1
ATOM 755 C C . LEU A 1 97 ? 4.506 10.363 -5.983 1.00 83.81 97 LEU A C 1
ATOM 757 O O . LEU A 1 97 ? 5.360 9.737 -6.606 1.00 83.81 97 LEU A O 1
ATOM 761 N N . PHE A 1 98 ? 4.258 10.141 -4.691 1.00 81.62 98 PHE A N 1
ATOM 762 C CA . PHE A 1 98 ? 4.961 9.102 -3.934 1.00 81.62 98 PHE A CA 1
ATOM 763 C C . PHE A 1 98 ? 4.646 7.694 -4.450 1.00 81.62 98 PHE A C 1
ATOM 765 O O . PHE A 1 98 ? 5.536 6.853 -4.498 1.00 81.62 98 PHE A O 1
ATOM 772 N N . SER A 1 99 ? 3.413 7.424 -4.886 1.00 81.06 99 SER A N 1
ATOM 773 C CA . SER A 1 99 ? 3.061 6.144 -5.513 1.00 81.06 99 SER A CA 1
ATOM 774 C C . SER A 1 99 ? 3.876 5.880 -6.778 1.00 81.06 99 SER A C 1
ATOM 776 O O . SER A 1 99 ? 4.359 4.766 -6.957 1.00 81.06 99 SER A O 1
ATOM 778 N N . GLY A 1 100 ? 4.019 6.885 -7.646 1.00 77.69 100 GLY A N 1
ATOM 779 C CA . GLY A 1 100 ? 4.815 6.798 -8.871 1.00 77.69 100 GLY A CA 1
ATOM 780 C C . GLY A 1 100 ? 6.305 6.646 -8.583 1.00 77.69 100 GLY A C 1
ATOM 781 O O . GLY A 1 100 ? 6.958 5.816 -9.200 1.00 77.69 100 GLY A O 1
ATOM 782 N N . PHE A 1 101 ? 6.813 7.378 -7.585 1.00 77.81 101 PHE A N 1
ATOM 783 C CA . PHE A 1 101 ? 8.211 7.303 -7.145 1.00 77.81 101 PHE A CA 1
ATOM 784 C C . PHE A 1 101 ? 8.601 5.946 -6.545 1.00 77.81 101 PHE A C 1
ATOM 786 O O . PHE A 1 101 ? 9.735 5.500 -6.685 1.00 77.81 101 PHE A O 1
ATOM 793 N N . LEU A 1 102 ? 7.684 5.321 -5.804 1.00 78.69 102 LEU A N 1
ATOM 794 C CA . LEU A 1 102 ? 7.972 4.117 -5.019 1.00 78.69 102 LEU A CA 1
ATOM 795 C C . LEU A 1 102 ? 7.519 2.836 -5.732 1.00 78.69 102 LEU A C 1
ATOM 797 O O . LEU A 1 102 ? 7.865 1.744 -5.292 1.00 78.69 102 LEU A O 1
ATOM 801 N N . GLY A 1 103 ? 6.709 2.943 -6.791 1.00 69.69 103 GLY A N 1
ATOM 802 C CA . GLY A 1 103 ? 6.235 1.815 -7.605 1.00 69.69 103 GLY A CA 1
ATOM 803 C C . GLY A 1 103 ? 5.308 0.816 -6.892 1.00 69.69 103 GLY A C 1
ATOM 804 O O . GLY A 1 103 ? 4.803 -0.103 -7.526 1.00 69.69 103 GLY A O 1
ATOM 805 N N . ALA A 1 104 ? 5.053 0.983 -5.589 1.00 65.69 104 ALA A N 1
ATOM 806 C CA . ALA A 1 104 ? 4.350 0.008 -4.748 1.00 65.69 104 ALA A CA 1
ATOM 807 C C . ALA A 1 104 ? 2.830 0.249 -4.602 1.00 65.69 104 ALA A C 1
ATOM 809 O O . ALA A 1 104 ? 2.163 -0.484 -3.875 1.00 65.69 104 ALA A O 1
ATOM 810 N N . GLY A 1 105 ? 2.274 1.270 -5.266 1.00 66.25 105 GLY A N 1
ATOM 811 C CA . GLY A 1 105 ? 0.888 1.708 -5.067 1.00 66.25 105 GLY A CA 1
ATOM 812 C C . GLY A 1 105 ? 0.730 2.496 -3.760 1.00 66.25 105 GLY A C 1
ATOM 813 O O . GLY A 1 105 ? 0.935 1.979 -2.667 1.00 66.25 105 GLY A O 1
ATOM 814 N N . GLY A 1 106 ? 0.362 3.775 -3.846 1.00 70.81 106 GLY A N 1
ATOM 815 C CA . GLY A 1 106 ? 0.386 4.749 -2.741 1.00 70.81 106 GLY A CA 1
ATOM 816 C C . GLY A 1 106 ? -0.582 4.500 -1.579 1.00 70.81 106 GLY A C 1
ATOM 817 O O . GLY A 1 106 ? -0.710 5.354 -0.702 1.00 70.81 106 GLY A O 1
ATOM 818 N N . GLY A 1 107 ? -1.254 3.346 -1.530 1.00 76.38 107 GLY A N 1
ATOM 819 C CA . GLY A 1 107 ? -2.267 3.017 -0.526 1.00 76.38 107 GLY A CA 1
ATOM 820 C C . GLY A 1 107 ? -1.752 3.079 0.913 1.00 76.38 107 GLY A C 1
ATOM 821 O O . GLY A 1 107 ? -2.474 3.522 1.802 1.00 76.38 107 GLY A O 1
ATOM 822 N N . PHE A 1 108 ? -0.486 2.729 1.156 1.00 82.19 108 PHE A N 1
ATOM 823 C CA . PHE A 1 108 ? 0.114 2.804 2.496 1.00 82.19 108 PHE A CA 1
ATOM 824 C C . PHE A 1 108 ? 0.293 4.237 3.015 1.00 82.19 108 PHE A C 1
ATOM 826 O O . PHE A 1 108 ? 0.348 4.431 4.227 1.00 82.19 108 PHE A O 1
ATOM 833 N N . ILE A 1 109 ? 0.326 5.239 2.131 1.00 84.31 109 ILE A N 1
ATOM 834 C CA . ILE A 1 109 ? 0.328 6.664 2.497 1.00 84.31 109 ILE A CA 1
ATOM 835 C C . ILE A 1 109 ? -1.107 7.193 2.493 1.00 84.31 109 ILE A C 1
ATOM 837 O O . ILE A 1 109 ? -1.527 7.874 3.426 1.00 84.31 109 ILE A O 1
ATOM 841 N N . LEU A 1 110 ? -1.894 6.837 1.476 1.00 84.12 110 LEU A N 1
ATOM 842 C CA . LEU A 1 110 ? -3.254 7.335 1.307 1.00 84.12 110 LEU A CA 1
ATOM 843 C C . LEU A 1 110 ? -4.182 6.911 2.454 1.00 84.12 110 LEU A C 1
ATOM 845 O O . LEU A 1 110 ? -4.928 7.741 2.970 1.00 84.12 110 LEU A O 1
ATOM 849 N N . VAL A 1 111 ? -4.132 5.647 2.887 1.00 84.50 111 VAL A N 1
ATOM 850 C CA . VAL A 1 111 ? -4.986 5.118 3.965 1.00 84.50 111 VAL A CA 1
ATOM 851 C C . VAL A 1 111 ? -4.804 5.891 5.277 1.00 84.50 111 VAL A C 1
ATOM 853 O O . VAL A 1 111 ? -5.804 6.410 5.787 1.00 84.50 111 VAL A O 1
ATOM 856 N N . PRO A 1 112 ? -3.587 6.036 5.843 1.00 77.75 112 PRO A N 1
ATOM 857 C CA . PRO A 1 112 ? -3.405 6.862 7.030 1.00 77.75 112 PRO A CA 1
ATOM 858 C C . PRO A 1 112 ? -3.756 8.324 6.746 1.00 77.75 112 PRO A C 1
ATOM 860 O O . PRO A 1 112 ? -4.417 8.950 7.573 1.00 77.75 112 PRO A O 1
ATOM 863 N N . SER A 1 113 ? -3.428 8.871 5.574 1.00 78.38 113 SER A N 1
ATOM 864 C CA . SER A 1 113 ? -3.809 10.244 5.233 1.00 78.38 113 SER A CA 1
ATOM 865 C C . SER A 1 113 ? -5.329 10.469 5.268 1.00 78.38 113 SER A C 1
ATOM 867 O O . SER A 1 113 ? -5.792 11.438 5.865 1.00 78.38 113 SER A O 1
ATOM 869 N N . LEU A 1 114 ? -6.136 9.554 4.733 1.00 75.50 114 LEU A N 1
ATOM 870 C CA . LEU A 1 114 ? -7.603 9.603 4.802 1.00 75.50 114 LEU A CA 1
ATOM 871 C C . LEU A 1 114 ? -8.126 9.470 6.238 1.00 75.50 114 LEU A C 1
ATOM 873 O O . LEU A 1 114 ? -9.053 10.179 6.638 1.00 75.50 114 LEU A O 1
ATOM 877 N N . ILE A 1 115 ? -7.534 8.583 7.036 1.00 74.31 115 ILE A N 1
ATOM 878 C CA . ILE A 1 115 ? -7.951 8.3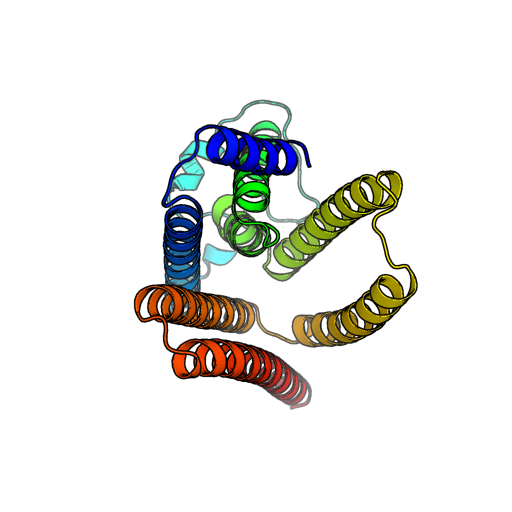72 8.429 1.00 74.31 115 ILE A CA 1
ATOM 879 C C . ILE A 1 115 ? -7.621 9.599 9.286 1.00 74.31 115 ILE A C 1
ATOM 881 O O . ILE A 1 115 ? -8.444 10.013 10.100 1.00 74.31 115 ILE A O 1
ATOM 885 N N . TYR A 1 116 ? -6.446 10.202 9.105 1.00 70.81 116 TYR A N 1
ATOM 886 C CA . TYR A 1 116 ? -5.939 11.251 9.991 1.00 70.81 116 TYR A CA 1
ATOM 887 C C . TYR A 1 116 ? -6.239 12.664 9.496 1.00 70.81 116 TYR A C 1
ATOM 889 O O . TYR A 1 116 ? -6.766 13.470 10.259 1.00 70.81 116 TYR A O 1
ATOM 897 N N . LEU A 1 117 ? -5.968 12.970 8.224 1.00 68.19 117 LEU A N 1
ATOM 898 C CA . LEU A 1 117 ? -6.210 14.307 7.673 1.00 68.19 117 LEU A CA 1
ATOM 899 C C . LEU A 1 117 ? -7.688 14.505 7.345 1.00 68.19 117 LEU A C 1
ATOM 901 O O . LEU A 1 117 ? -8.218 15.600 7.536 1.00 68.19 117 LEU A O 1
ATOM 905 N N . ILE A 1 118 ? -8.372 13.466 6.851 1.00 66.19 118 ILE A N 1
ATOM 906 C CA . ILE A 1 118 ? -9.785 13.563 6.456 1.00 66.19 118 ILE A CA 1
ATOM 907 C C . ILE A 1 118 ? -10.716 13.147 7.607 1.00 66.19 118 ILE A C 1
ATOM 909 O O . ILE A 1 118 ? -11.746 13.790 7.810 1.00 66.19 118 ILE A O 1
ATOM 913 N N . GLY A 1 119 ? -10.312 12.197 8.452 1.00 64.25 119 GLY A N 1
ATOM 914 C CA . GLY A 1 119 ? -11.144 11.709 9.558 1.00 64.25 119 GLY A CA 1
ATOM 915 C C . GLY A 1 119 ? -12.149 10.644 9.119 1.00 64.25 119 GLY A C 1
ATOM 916 O O . GLY A 1 119 ? -13.154 10.434 9.795 1.00 64.25 119 GLY A O 1
ATOM 917 N N . CYS A 1 120 ? -11.908 9.996 7.977 1.00 66.56 120 CYS A N 1
ATOM 918 C CA . CYS A 1 120 ? -12.756 8.918 7.483 1.00 66.56 120 CYS A CA 1
ATOM 919 C C . CYS A 1 120 ? -12.643 7.675 8.371 1.00 66.56 120 CYS A C 1
ATOM 921 O O . CYS A 1 120 ? -11.566 7.334 8.867 1.00 66.56 120 CYS A O 1
ATOM 923 N N . LYS A 1 121 ? -13.750 6.934 8.499 1.00 70.69 121 LYS A N 1
ATOM 924 C CA . LYS A 1 121 ? -13.720 5.582 9.077 1.00 70.69 121 LYS A CA 1
ATOM 925 C C . LYS A 1 121 ? -12.699 4.707 8.325 1.00 70.69 121 LYS A C 1
ATOM 927 O O . LYS A 1 121 ? -12.696 4.752 7.090 1.00 70.69 121 LYS A O 1
ATOM 932 N N . PRO A 1 122 ? -11.895 3.871 9.015 1.00 73.31 122 PRO A N 1
ATOM 933 C CA . PRO A 1 122 ? -10.864 3.044 8.378 1.00 73.31 122 PRO A CA 1
ATOM 934 C C . PRO A 1 122 ? -11.376 2.174 7.224 1.00 73.31 122 PRO A C 1
ATOM 936 O O . PRO A 1 122 ? -10.709 2.073 6.201 1.00 73.31 122 PRO A O 1
ATOM 939 N N . ALA A 1 123 ? -12.590 1.625 7.344 1.00 74.56 123 ALA A N 1
ATOM 940 C CA . ALA A 1 123 ? -13.209 0.823 6.287 1.00 74.56 123 ALA A CA 1
ATOM 941 C C . ALA A 1 123 ? -13.437 1.617 4.987 1.00 74.56 123 ALA A C 1
ATOM 943 O O . ALA A 1 123 ? -13.222 1.095 3.896 1.00 74.56 123 ALA A O 1
ATOM 944 N N . VAL A 1 124 ? -13.829 2.892 5.093 1.00 77.31 124 VAL A N 1
ATOM 945 C CA . VAL A 1 124 ? -14.040 3.746 3.915 1.00 77.31 124 VAL A CA 1
ATOM 946 C C . VAL A 1 124 ? -12.708 4.212 3.341 1.00 77.31 124 VAL A C 1
ATOM 948 O O . VAL A 1 124 ? -12.543 4.183 2.131 1.00 77.31 124 VAL A O 1
ATOM 951 N N . ALA A 1 125 ? -11.735 4.560 4.189 1.00 79.38 125 ALA A N 1
ATOM 952 C CA . ALA A 1 125 ? -10.389 4.915 3.738 1.00 79.38 125 ALA A CA 1
ATOM 953 C C . ALA A 1 125 ? -9.721 3.774 2.948 1.00 79.38 125 ALA A C 1
ATOM 955 O O . ALA A 1 125 ? -9.171 4.009 1.873 1.00 79.38 125 ALA A O 1
ATOM 956 N N . ALA A 1 126 ? -9.825 2.537 3.448 1.00 80.62 126 ALA A N 1
ATOM 957 C CA . ALA A 1 126 ? -9.330 1.352 2.755 1.00 80.62 126 ALA A CA 1
ATOM 958 C C . ALA A 1 126 ? -10.046 1.146 1.410 1.00 80.62 126 ALA A C 1
ATOM 960 O O . ALA A 1 126 ? -9.382 1.007 0.386 1.00 80.62 126 ALA A O 1
ATOM 961 N N . GLY A 1 127 ? -11.382 1.224 1.382 1.00 82.31 127 GLY A N 1
ATOM 962 C CA . GLY A 1 127 ? -12.156 1.116 0.140 1.00 82.31 127 GLY A CA 1
ATOM 963 C C . GLY A 1 127 ? -11.776 2.170 -0.907 1.00 82.31 127 GLY A C 1
ATOM 964 O O . GLY A 1 127 ? -11.529 1.822 -2.060 1.00 82.31 127 GLY A O 1
ATOM 965 N N . THR A 1 128 ? -11.649 3.440 -0.505 1.00 85.00 128 THR A N 1
ATOM 966 C CA . THR A 1 128 ? -11.217 4.528 -1.399 1.00 85.00 128 THR A CA 1
ATOM 967 C C . THR A 1 128 ? -9.821 4.272 -1.967 1.00 85.00 128 THR A C 1
ATOM 969 O O . THR A 1 128 ? -9.618 4.460 -3.162 1.00 85.00 128 THR A O 1
ATOM 972 N N . SER A 1 129 ? -8.876 3.802 -1.146 1.00 84.88 129 SER A N 1
ATOM 973 C CA . SER A 1 129 ? -7.514 3.506 -1.613 1.00 84.88 129 SER A CA 1
ATOM 974 C C . SER A 1 129 ? -7.458 2.366 -2.628 1.00 84.88 129 SER A C 1
ATOM 976 O O . SER A 1 129 ? -6.742 2.464 -3.618 1.00 84.88 129 SER A O 1
ATOM 978 N N . ILE A 1 130 ? -8.251 1.309 -2.430 1.00 86.56 130 ILE A N 1
ATOM 979 C CA . ILE A 1 130 ? -8.317 0.179 -3.364 1.00 86.56 130 ILE A CA 1
ATOM 980 C C . ILE A 1 130 ? -8.907 0.635 -4.699 1.00 86.56 130 ILE A C 1
ATOM 982 O O . ILE A 1 130 ? -8.396 0.260 -5.751 1.00 86.56 130 ILE A O 1
ATOM 986 N N . PHE A 1 131 ? -9.945 1.473 -4.665 1.00 87.00 131 PHE A N 1
ATOM 987 C CA . PHE A 1 131 ? -10.531 2.046 -5.875 1.00 87.00 131 PHE A CA 1
ATOM 988 C C . PHE A 1 131 ? -9.535 2.930 -6.639 1.00 87.00 131 PHE A C 1
ATOM 990 O O . PHE A 1 131 ? -9.424 2.827 -7.859 1.00 87.00 131 PHE A O 1
ATOM 997 N N . GLU A 1 132 ? -8.767 3.761 -5.930 1.00 85.69 132 GLU A N 1
ATOM 998 C CA . GLU A 1 132 ? -7.710 4.572 -6.542 1.00 85.69 132 GLU A CA 1
ATOM 999 C C . GLU A 1 132 ? -6.622 3.702 -7.189 1.00 85.69 132 GLU A C 1
ATOM 1001 O O . GLU A 1 132 ? -6.266 3.919 -8.350 1.00 85.69 132 GLU A O 1
ATOM 1006 N N . ILE A 1 133 ? -6.114 2.704 -6.456 1.00 84.88 133 ILE A N 1
ATOM 1007 C CA . ILE A 1 133 ? -5.089 1.777 -6.951 1.00 84.88 133 ILE A CA 1
ATOM 1008 C C . ILE A 1 133 ? -5.605 1.042 -8.186 1.00 84.88 133 ILE A C 1
ATOM 1010 O O . ILE A 1 133 ? -4.893 0.971 -9.182 1.00 84.88 133 ILE A O 1
ATOM 1014 N N . PHE A 1 134 ? -6.850 0.563 -8.160 1.00 87.88 134 PHE A N 1
ATOM 1015 C CA . PHE A 1 134 ? -7.475 -0.112 -9.294 1.00 87.88 134 PHE A CA 1
ATOM 1016 C C . PHE A 1 134 ? -7.462 0.758 -10.555 1.00 87.88 134 PHE A C 1
ATOM 1018 O O . PHE A 1 134 ? -6.979 0.307 -11.593 1.00 87.88 134 PHE A O 1
ATOM 1025 N N . LEU A 1 135 ? -7.897 2.020 -10.457 1.00 87.88 135 LEU A N 1
ATOM 1026 C CA . LEU A 1 135 ? -7.844 2.953 -11.586 1.00 87.88 135 LEU A CA 1
ATOM 1027 C C . LEU A 1 135 ? -6.406 3.141 -12.080 1.00 87.88 135 LEU A C 1
ATOM 1029 O O . LEU A 1 135 ? -6.148 3.023 -13.274 1.00 87.88 135 LEU A O 1
ATOM 1033 N N . SER A 1 136 ? -5.451 3.380 -11.178 1.00 83.31 136 SER A N 1
ATOM 1034 C CA . SER A 1 136 ? -4.045 3.558 -11.559 1.00 83.31 136 SER A CA 1
ATOM 1035 C C . SER A 1 136 ? -3.466 2.322 -12.255 1.00 83.31 136 SER A C 1
ATOM 1037 O O . SER A 1 136 ? -2.740 2.460 -13.238 1.00 83.31 136 SER A O 1
ATOM 1039 N N . CYS A 1 137 ? -3.798 1.122 -11.777 1.00 85.25 137 CYS A N 1
ATOM 1040 C CA . CYS A 1 137 ? -3.377 -0.141 -12.376 1.00 85.25 137 CYS A CA 1
ATOM 1041 C C . CYS A 1 137 ? -4.006 -0.360 -13.752 1.00 85.25 137 CYS A C 1
ATOM 1043 O O . CYS A 1 137 ? -3.314 -0.840 -14.644 1.00 85.25 137 CYS A O 1
ATOM 1045 N N . MET A 1 138 ? -5.272 0.018 -13.957 1.00 87.44 138 MET A N 1
ATOM 1046 C CA . MET A 1 138 ? -5.904 -0.039 -15.279 1.00 87.44 138 MET A CA 1
ATOM 1047 C C . MET A 1 138 ? -5.166 0.844 -16.289 1.00 87.44 138 MET A C 1
ATOM 1049 O O . MET A 1 138 ? -4.840 0.374 -17.376 1.00 87.44 138 MET A O 1
ATOM 1053 N N . PHE A 1 139 ? -4.849 2.092 -15.926 1.00 86.94 139 PHE A N 1
ATOM 1054 C CA . PHE A 1 139 ? -4.087 2.997 -16.797 1.00 86.94 139 PHE A CA 1
ATOM 1055 C C . PHE A 1 139 ? -2.669 2.478 -17.073 1.00 86.94 139 PHE A C 1
ATOM 1057 O O . PHE A 1 139 ? -2.238 2.456 -18.226 1.00 86.94 139 PHE A O 1
ATOM 1064 N N . ALA A 1 140 ? -1.958 2.008 -16.043 1.00 82.56 140 ALA A N 1
ATOM 1065 C CA . ALA A 1 140 ? -0.622 1.434 -16.201 1.00 82.56 140 ALA A CA 1
ATOM 1066 C C . ALA A 1 140 ? -0.644 0.183 -17.095 1.00 82.56 140 ALA A C 1
ATOM 1068 O O . ALA A 1 140 ? 0.146 0.070 -18.029 1.00 82.56 140 ALA A O 1
ATOM 1069 N N . SER A 1 141 ? -1.589 -0.729 -16.857 1.00 85.12 141 SER A N 1
ATOM 1070 C CA . SER A 1 141 ? -1.765 -1.945 -17.652 1.00 85.12 141 SER A CA 1
ATOM 1071 C C . SER A 1 141 ? -2.101 -1.625 -19.106 1.00 85.12 141 SER A C 1
ATOM 1073 O O . SER A 1 141 ? -1.476 -2.195 -19.995 1.00 85.12 141 SER A O 1
ATOM 1075 N N . ALA A 1 142 ? -2.997 -0.666 -19.366 1.00 87.38 142 ALA A N 1
ATOM 1076 C CA . ALA A 1 142 ? -3.308 -0.214 -20.721 1.00 87.38 142 ALA A CA 1
ATOM 1077 C C . ALA A 1 142 ? -2.071 0.369 -21.429 1.00 87.38 142 ALA A C 1
ATOM 1079 O O . ALA A 1 142 ? -1.790 0.012 -22.571 1.00 87.38 142 ALA A O 1
ATOM 1080 N N . SER A 1 143 ? -1.285 1.200 -20.736 1.00 84.88 143 SER A N 1
ATOM 1081 C CA . SER A 1 143 ? -0.038 1.768 -21.270 1.00 84.88 143 SER A CA 1
ATOM 1082 C C . SER A 1 143 ? 0.991 0.686 -21.627 1.00 84.88 143 SER A C 1
ATOM 1084 O O . SER A 1 143 ? 1.621 0.742 -22.685 1.00 84.88 143 SER A O 1
ATOM 1086 N N . HIS A 1 144 ? 1.131 -0.347 -20.792 1.00 83.38 144 HIS A N 1
ATOM 1087 C CA . HIS A 1 144 ? 2.009 -1.485 -21.077 1.00 83.38 144 HIS A CA 1
ATOM 1088 C C . HIS A 1 144 ? 1.465 -2.408 -22.176 1.00 83.38 144 HIS A C 1
ATOM 1090 O O . HIS A 1 144 ? 2.251 -2.912 -22.979 1.00 83.38 144 HIS A O 1
ATOM 1096 N N . ALA A 1 145 ? 0.144 -2.591 -22.261 1.00 85.62 145 ALA A N 1
ATOM 1097 C CA . ALA A 1 145 ? -0.505 -3.387 -23.302 1.00 85.62 145 ALA A CA 1
ATOM 1098 C C . ALA A 1 145 ? -0.285 -2.791 -24.697 1.00 85.62 145 ALA A C 1
ATOM 1100 O O . ALA A 1 145 ? 0.025 -3.524 -25.632 1.00 85.62 145 ALA A O 1
ATOM 1101 N N . ILE A 1 146 ? -0.347 -1.460 -24.826 1.00 86.56 146 ILE A N 1
ATOM 1102 C CA . ILE A 1 146 ? -0.074 -0.757 -26.092 1.00 86.56 146 ILE A CA 1
ATOM 1103 C C . ILE A 1 146 ? 1.373 -0.980 -26.562 1.00 86.56 146 ILE A C 1
ATOM 1105 O O . ILE A 1 146 ? 1.627 -1.057 -27.760 1.00 86.56 146 ILE A O 1
ATOM 1109 N N . LYS A 1 147 ? 2.326 -1.142 -25.636 1.00 84.31 147 LYS A N 1
ATOM 1110 C CA . LYS A 1 147 ? 3.742 -1.416 -25.948 1.00 84.31 147 LYS A CA 1
ATOM 1111 C C . LYS A 1 147 ? 4.010 -2.870 -26.369 1.00 84.31 147 LYS A C 1
ATOM 1113 O O . LYS A 1 147 ? 5.165 -3.223 -26.579 1.00 84.31 147 LYS A O 1
ATOM 1118 N N . GLY A 1 148 ? 2.981 -3.719 -26.463 1.00 81.06 148 GLY A N 1
ATOM 1119 C CA . GLY A 1 148 ? 3.098 -5.112 -26.914 1.00 81.06 148 GLY A CA 1
ATOM 1120 C C . GLY A 1 148 ? 3.824 -6.047 -25.941 1.00 81.06 148 GLY A C 1
ATOM 1121 O O . GLY A 1 148 ? 4.116 -7.184 -26.292 1.00 81.06 148 GLY A O 1
ATOM 1122 N N . ASN A 1 149 ? 4.104 -5.595 -24.716 1.00 75.88 149 ASN A N 1
ATOM 1123 C CA . ASN A 1 149 ? 4.976 -6.288 -23.766 1.00 75.88 149 ASN A CA 1
ATOM 1124 C C . ASN A 1 149 ? 4.192 -7.004 -22.649 1.00 75.88 149 ASN A C 1
ATOM 1126 O O . ASN A 1 149 ? 4.651 -7.072 -21.508 1.00 75.88 149 ASN A O 1
ATOM 1130 N N . VAL A 1 150 ? 2.979 -7.479 -22.955 1.00 80.38 150 VAL A N 1
ATOM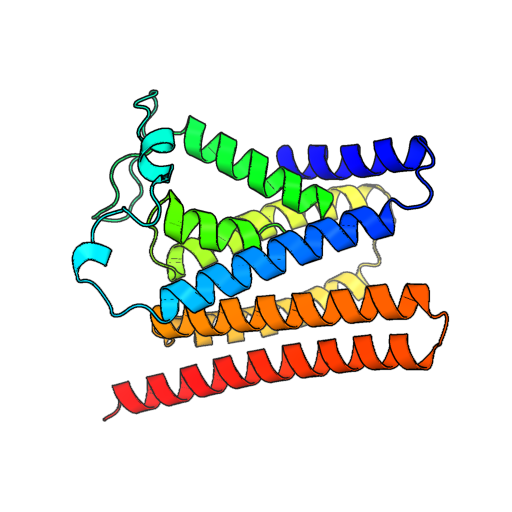 1131 C CA . VAL A 1 150 ? 2.074 -8.104 -21.980 1.00 80.38 150 VAL A CA 1
ATOM 1132 C C . VAL A 1 150 ? 1.838 -9.559 -22.349 1.00 80.38 150 VAL A C 1
ATOM 1134 O O . VAL A 1 150 ? 1.166 -9.864 -23.332 1.00 80.38 150 VAL A O 1
ATOM 1137 N N . ASP A 1 151 ? 2.347 -10.459 -21.512 1.00 86.75 151 ASP A N 1
ATOM 1138 C CA . ASP A 1 151 ? 1.951 -11.861 -21.544 1.00 86.75 151 ASP A CA 1
ATOM 1139 C C . ASP A 1 151 ? 0.575 -12.002 -20.879 1.00 86.75 151 ASP A C 1
ATOM 1141 O O . ASP A 1 151 ? 0.429 -11.937 -19.652 1.00 86.75 151 ASP A O 1
ATOM 1145 N N . ALA A 1 152 ? -0.454 -12.160 -21.711 1.00 85.38 152 ALA A N 1
ATOM 1146 C CA . ALA A 1 152 ? -1.833 -12.301 -21.259 1.00 85.38 152 ALA A CA 1
ATOM 1147 C C . ALA A 1 152 ? -2.029 -13.529 -20.353 1.00 85.38 152 ALA A C 1
ATOM 1149 O O . ALA A 1 152 ? -2.860 -13.489 -19.444 1.00 85.38 152 ALA A O 1
ATOM 1150 N N . SER A 1 153 ? -1.245 -14.593 -20.548 1.00 89.94 153 SER A N 1
ATOM 1151 C CA . SER A 1 153 ? -1.350 -15.827 -19.763 1.00 89.94 153 SER A CA 1
ATOM 1152 C C . SER A 1 153 ? -0.917 -15.584 -18.319 1.00 89.94 153 SER A C 1
ATOM 1154 O O . SER A 1 153 ? -1.638 -15.924 -17.378 1.00 89.94 153 SER A O 1
ATOM 1156 N N . LEU A 1 154 ? 0.230 -14.921 -18.139 1.00 89.81 154 LEU A N 1
ATOM 1157 C CA . LEU A 1 154 ? 0.726 -14.515 -16.823 1.00 89.81 154 LEU A CA 1
ATOM 1158 C C . LEU A 1 154 ? -0.212 -13.502 -16.160 1.00 89.81 154 LEU A C 1
ATOM 1160 O O . LEU A 1 154 ? -0.522 -13.635 -14.975 1.00 89.81 154 LEU A O 1
ATOM 1164 N N . ALA A 1 155 ? -0.718 -12.528 -16.921 1.00 88.31 155 ALA A N 1
ATOM 1165 C CA . ALA A 1 155 ? -1.631 -11.514 -16.400 1.00 88.31 155 ALA A CA 1
ATOM 1166 C C . ALA A 1 155 ? -2.925 -12.127 -15.838 1.00 88.31 155 ALA A C 1
ATOM 1168 O O . ALA A 1 155 ? -3.347 -11.772 -14.735 1.00 88.31 155 ALA A O 1
ATOM 1169 N N . ILE A 1 156 ? -3.532 -13.080 -16.554 1.00 89.94 156 ILE A N 1
ATOM 1170 C CA . ILE A 1 156 ? -4.749 -13.772 -16.103 1.00 89.94 156 ILE A CA 1
ATOM 1171 C C . ILE A 1 156 ? -4.468 -14.597 -14.843 1.00 89.94 156 ILE A C 1
ATOM 1173 O O . ILE A 1 156 ? -5.247 -14.539 -13.890 1.00 89.94 156 ILE A O 1
ATOM 1177 N N . LEU A 1 157 ? -3.341 -15.315 -14.790 1.00 93.19 157 LEU A N 1
ATOM 1178 C CA . LEU A 1 157 ? -2.963 -16.105 -13.615 1.00 93.19 157 LEU A CA 1
ATOM 1179 C C . LEU A 1 157 ? -2.793 -15.219 -12.368 1.00 93.19 157 LEU A C 1
ATOM 1181 O O . LEU A 1 157 ? -3.325 -15.531 -11.298 1.00 93.19 157 LEU A O 1
ATOM 1185 N N . MET A 1 158 ? -2.114 -14.077 -12.514 1.00 90.94 158 MET A N 1
ATOM 1186 C CA . MET A 1 158 ? -1.950 -13.094 -11.438 1.00 90.94 158 MET A CA 1
ATOM 1187 C C . MET A 1 158 ? -3.282 -12.463 -11.025 1.00 90.94 158 MET A C 1
ATOM 1189 O O . MET A 1 158 ? -3.500 -12.219 -9.835 1.00 90.94 158 MET A O 1
ATOM 1193 N N . PHE A 1 159 ? -4.189 -12.224 -11.977 1.00 89.94 159 PHE A N 1
ATOM 1194 C CA . PHE A 1 159 ? -5.511 -11.673 -11.696 1.00 89.94 159 PHE A CA 1
ATOM 1195 C C . PHE A 1 159 ? -6.354 -12.632 -10.857 1.00 89.94 159 PHE A C 1
ATOM 1197 O O . PHE A 1 159 ? -6.896 -12.216 -9.837 1.00 89.94 159 PHE A O 1
ATOM 1204 N N . VAL A 1 160 ? -6.425 -13.914 -11.227 1.00 93.50 160 VAL A N 1
ATOM 1205 C CA . VAL A 1 160 ? -7.205 -14.914 -10.479 1.00 93.50 160 VAL A CA 1
ATOM 1206 C C . VAL A 1 160 ? -6.675 -15.060 -9.052 1.00 93.50 160 VAL A C 1
ATOM 1208 O O . VAL A 1 160 ? -7.457 -14.994 -8.102 1.00 93.50 160 VAL A O 1
ATOM 1211 N N . GLY A 1 161 ? -5.352 -15.173 -8.879 1.00 90.25 161 GLY A N 1
ATOM 1212 C CA . GLY A 1 161 ? -4.736 -15.239 -7.549 1.00 90.25 161 GLY A CA 1
ATOM 1213 C C . GLY A 1 161 ? -5.033 -13.998 -6.698 1.00 90.25 161 GLY A C 1
ATOM 1214 O O . GLY A 1 161 ? -5.451 -14.112 -5.543 1.00 90.25 161 GLY A O 1
ATOM 1215 N N . SER A 1 162 ? -4.902 -12.808 -7.290 1.00 88.31 162 SER A N 1
ATOM 1216 C CA . SER A 1 162 ? -5.182 -11.535 -6.612 1.00 88.31 162 SER A CA 1
ATOM 1217 C C . SER A 1 162 ? -6.662 -11.371 -6.268 1.00 88.31 162 SER A C 1
ATOM 1219 O O . SER A 1 162 ? -6.993 -10.898 -5.183 1.00 88.31 162 SER A O 1
ATOM 1221 N N . PHE A 1 163 ? -7.563 -11.783 -7.163 1.00 90.50 163 PHE A N 1
ATOM 1222 C CA . PHE A 1 163 ? -9.007 -11.671 -6.974 1.00 90.50 163 PHE A CA 1
ATOM 1223 C C . PHE A 1 163 ? -9.489 -12.557 -5.825 1.00 90.50 163 PHE A C 1
ATOM 1225 O O . PHE A 1 163 ? -10.214 -12.085 -4.950 1.00 90.50 163 PHE A O 1
ATOM 1232 N N . VAL A 1 164 ? -9.038 -13.814 -5.771 1.00 90.38 164 VAL 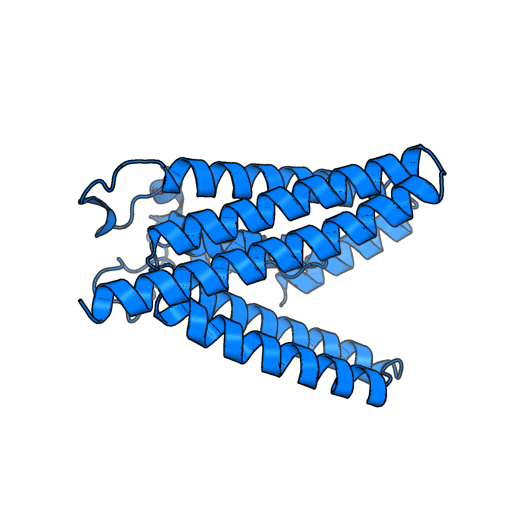A N 1
ATOM 1233 C CA . VAL A 1 164 ? -9.365 -14.726 -4.663 1.00 90.38 164 VAL A CA 1
ATOM 1234 C C . VAL A 1 164 ? -8.836 -14.171 -3.337 1.00 90.38 164 VAL A C 1
ATOM 1236 O O . VAL A 1 164 ? -9.581 -14.106 -2.357 1.00 90.38 164 VAL A O 1
ATOM 1239 N N . GLY A 1 165 ? -7.586 -13.695 -3.312 1.00 84.75 165 GLY A N 1
ATOM 1240 C CA . GLY A 1 165 ? -7.002 -13.063 -2.126 1.00 84.75 165 GLY A CA 1
ATOM 1241 C C . GLY A 1 165 ? -7.774 -11.821 -1.666 1.00 84.75 165 GLY A C 1
ATOM 1242 O O . GLY A 1 165 ? -8.045 -11.662 -0.473 1.00 84.75 165 GLY A O 1
ATOM 1243 N N . LEU A 1 166 ? -8.199 -10.972 -2.606 1.00 85.12 166 LEU A N 1
ATOM 1244 C CA . LEU A 1 166 ? -8.985 -9.770 -2.324 1.00 85.12 166 LEU A CA 1
ATOM 1245 C C . LEU A 1 166 ? -10.339 -10.111 -1.691 1.00 85.12 166 LEU A C 1
ATOM 1247 O O . LEU A 1 166 ? -10.710 -9.493 -0.695 1.00 85.12 166 LEU A O 1
ATOM 1251 N N . GLN A 1 167 ? -11.059 -11.106 -2.217 1.00 87.25 167 GLN A N 1
ATOM 1252 C CA . GLN A 1 167 ? -12.357 -11.522 -1.668 1.00 87.25 167 GLN A CA 1
ATOM 1253 C C . GLN A 1 167 ? -12.236 -11.991 -0.212 1.00 87.25 167 GLN A C 1
ATOM 1255 O O . GLN A 1 167 ? -13.025 -11.586 0.648 1.00 87.25 167 GLN A O 1
ATOM 1260 N N . ILE A 1 168 ? -11.202 -12.783 0.092 1.00 82.69 168 ILE A N 1
ATOM 1261 C CA . ILE A 1 168 ? -10.909 -13.236 1.459 1.00 82.69 168 ILE A CA 1
ATOM 1262 C C . ILE A 1 168 ? -10.575 -12.035 2.360 1.00 82.69 168 ILE A C 1
ATOM 1264 O O . ILE A 1 168 ? -11.096 -11.930 3.474 1.00 82.69 168 ILE A O 1
ATOM 1268 N N . GLY A 1 169 ? -9.765 -11.090 1.873 1.00 79.38 169 GLY A N 1
ATOM 1269 C CA . GLY A 1 169 ? -9.389 -9.881 2.614 1.00 79.38 169 GLY A CA 1
ATOM 1270 C C . GLY A 1 169 ? -10.565 -8.942 2.913 1.00 79.38 169 GLY A C 1
ATOM 1271 O O . GLY A 1 169 ? -10.658 -8.392 4.017 1.00 79.38 169 GLY A O 1
ATOM 1272 N N . ILE A 1 170 ? -11.504 -8.792 1.973 1.00 80.38 170 ILE A N 1
ATOM 1273 C CA . ILE A 1 170 ? -12.735 -8.006 2.165 1.00 80.38 170 ILE A CA 1
ATOM 1274 C C . ILE A 1 170 ? -13.594 -8.639 3.261 1.00 80.38 170 ILE A C 1
ATOM 1276 O O . ILE A 1 170 ? -14.053 -7.938 4.170 1.00 80.38 170 ILE A O 1
ATOM 1280 N N . LEU A 1 171 ? -13.777 -9.964 3.212 1.00 79.94 171 LEU A N 1
ATOM 1281 C CA . LEU A 1 171 ? -14.561 -10.679 4.216 1.00 79.94 171 LEU A CA 1
ATOM 1282 C C . LEU A 1 171 ? -13.940 -10.536 5.609 1.00 79.94 171 LEU A C 1
ATOM 1284 O O . LEU A 1 171 ? -14.662 -10.266 6.567 1.00 79.94 171 LEU A O 1
ATOM 1288 N N . ALA A 1 172 ? -12.614 -10.641 5.714 1.00 76.44 172 ALA A N 1
ATOM 1289 C CA . ALA A 1 172 ? -11.893 -10.445 6.967 1.00 76.44 172 ALA A CA 1
ATOM 1290 C C . ALA A 1 172 ? -12.104 -9.035 7.540 1.00 76.44 172 ALA A C 1
ATOM 1292 O O . ALA A 1 172 ? -12.478 -8.862 8.702 1.00 76.44 172 ALA A O 1
ATOM 1293 N N . THR A 1 173 ? -11.963 -8.008 6.700 1.00 72.44 173 THR A N 1
ATOM 1294 C CA . THR A 1 173 ? -12.050 -6.603 7.127 1.00 72.44 173 THR A CA 1
ATOM 1295 C C . THR A 1 173 ? -13.434 -6.229 7.672 1.00 72.44 173 THR A C 1
ATOM 1297 O O . THR A 1 173 ? -13.529 -5.374 8.552 1.00 72.44 173 THR A O 1
ATOM 1300 N N . LYS A 1 174 ? -14.511 -6.900 7.231 1.00 74.25 174 LYS A N 1
ATOM 1301 C CA . LYS A 1 174 ? -15.882 -6.654 7.720 1.00 74.25 174 LYS A CA 1
ATOM 1302 C C . LYS A 1 174 ? -16.059 -6.947 9.216 1.00 74.25 174 LYS A C 1
ATOM 1304 O O . LYS A 1 174 ? -16.878 -6.299 9.864 1.00 74.25 174 LYS A O 1
ATOM 1309 N N . TYR A 1 175 ? -15.316 -7.910 9.762 1.00 73.31 175 TYR A N 1
ATOM 1310 C CA . TYR A 1 175 ? -15.444 -8.329 11.165 1.00 73.31 175 TYR A CA 1
ATOM 1311 C C . TYR A 1 175 ? -14.379 -7.709 12.078 1.00 73.31 175 TYR A C 1
ATOM 1313 O O . TYR A 1 175 ? -14.521 -7.726 13.301 1.00 73.31 175 TYR A O 1
ATOM 1321 N N . VAL A 1 176 ? -13.312 -7.137 11.519 1.00 74.94 176 VAL A N 1
ATOM 1322 C CA . VAL A 1 176 ? -12.201 -6.591 12.302 1.00 74.94 176 VAL A CA 1
ATOM 1323 C C . VAL A 1 176 ? -12.563 -5.218 12.883 1.00 74.94 176 VAL A C 1
ATOM 1325 O O . VAL A 1 176 ? -12.950 -4.288 12.180 1.00 74.94 176 VAL A O 1
ATOM 1328 N N . LYS A 1 177 ? -12.390 -5.064 14.203 1.00 78.25 177 LYS A N 1
ATOM 1329 C CA . LYS A 1 177 ? -12.569 -3.778 14.903 1.00 78.25 177 LYS A CA 1
ATOM 1330 C C . LYS A 1 177 ? -11.561 -2.740 14.395 1.00 78.25 177 LYS A C 1
ATOM 1332 O O . LYS A 1 177 ? -10.398 -3.064 14.177 1.00 78.25 177 LYS A O 1
ATOM 1337 N N . GLU A 1 178 ? -11.960 -1.468 14.338 1.00 71.94 178 GLU A N 1
ATOM 1338 C CA . GLU A 1 178 ? -11.120 -0.362 13.837 1.00 71.94 178 GLU A CA 1
ATOM 1339 C C . GLU A 1 178 ? -9.726 -0.288 14.488 1.00 71.94 178 GLU A C 1
ATOM 1341 O O . GLU A 1 178 ? -8.737 -0.031 13.804 1.00 71.94 178 GLU A O 1
ATOM 1346 N N . LYS A 1 179 ? -9.624 -0.543 15.802 1.00 77.94 179 LYS A N 1
ATOM 1347 C CA . LYS A 1 179 ? -8.336 -0.598 16.516 1.00 77.94 179 LYS A CA 1
ATOM 1348 C C . LYS A 1 179 ? -7.441 -1.712 15.965 1.00 77.94 179 LYS A C 1
ATOM 1350 O O . LYS A 1 179 ? -6.277 -1.473 15.665 1.00 77.94 179 LYS A O 1
ATOM 1355 N N . ASN A 1 180 ? -8.000 -2.909 15.816 1.00 77.31 180 ASN A N 1
ATOM 1356 C CA . ASN A 1 180 ? -7.271 -4.088 15.362 1.00 77.31 180 ASN A CA 1
ATOM 1357 C C . ASN A 1 180 ? -6.839 -3.939 13.899 1.00 77.31 180 ASN A C 1
ATOM 1359 O O . ASN A 1 180 ? -5.732 -4.338 13.561 1.00 77.31 180 ASN A O 1
ATOM 1363 N N . PHE A 1 181 ? -7.659 -3.289 13.066 1.00 79.31 181 PHE A N 1
ATOM 1364 C CA . PHE A 1 181 ? -7.292 -2.950 11.692 1.00 79.31 181 PHE A CA 1
ATOM 1365 C C . PHE A 1 181 ? -6.043 -2.061 11.646 1.00 79.31 181 PHE A C 1
ATOM 1367 O O . PHE A 1 181 ? -5.096 -2.370 10.930 1.00 79.31 181 PHE A O 1
ATOM 1374 N N . LYS A 1 182 ? -6.000 -0.990 12.454 1.00 77.75 182 LYS A N 1
ATOM 1375 C CA . LYS A 1 182 ? -4.840 -0.083 12.505 1.00 77.75 182 LYS A CA 1
ATOM 1376 C C . LYS A 1 182 ? -3.565 -0.790 12.970 1.00 77.75 182 LYS A C 1
ATOM 1378 O O . LYS A 1 182 ? -2.509 -0.544 12.398 1.00 77.75 182 LYS A O 1
ATOM 1383 N N . ILE A 1 183 ? -3.664 -1.668 13.974 1.00 81.00 183 ILE A N 1
ATOM 1384 C CA . ILE A 1 183 ? -2.517 -2.448 14.472 1.00 81.00 183 ILE A CA 1
ATOM 1385 C C . ILE A 1 183 ? -2.039 -3.436 13.409 1.00 81.00 183 ILE A C 1
ATOM 1387 O O . ILE A 1 183 ? -0.850 -3.467 13.114 1.00 81.00 183 ILE A O 1
ATOM 1391 N N . ALA A 1 184 ? -2.947 -4.209 12.806 1.00 81.06 184 ALA A N 1
ATOM 1392 C C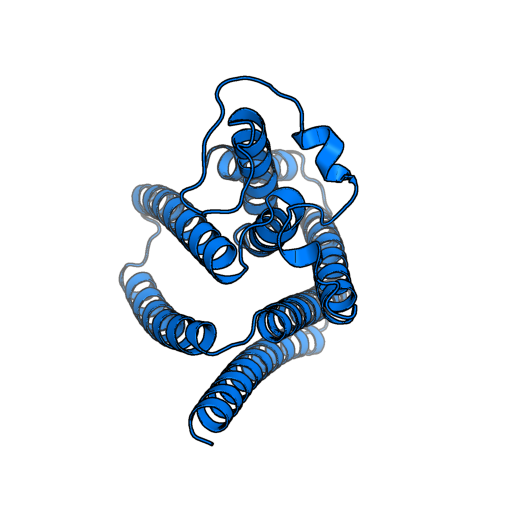A . ALA A 1 184 ? -2.598 -5.187 11.778 1.00 81.06 184 ALA A CA 1
ATOM 1393 C C . ALA A 1 184 ? -1.942 -4.517 10.563 1.00 81.06 184 ALA A C 1
ATOM 1395 O O . ALA A 1 184 ? -0.909 -4.979 10.084 1.00 81.06 184 ALA A O 1
ATOM 1396 N N . PHE A 1 185 ? -2.493 -3.386 10.115 1.00 81.12 185 PHE A N 1
ATOM 1397 C CA . PHE A 1 185 ? -1.928 -2.609 9.017 1.00 81.12 185 PHE A CA 1
ATOM 1398 C C . PHE A 1 185 ? -0.557 -2.020 9.379 1.00 81.12 185 PHE A C 1
ATOM 1400 O O . PHE A 1 185 ? 0.398 -2.185 8.628 1.00 81.12 185 PHE A O 1
ATOM 1407 N N . GLY A 1 186 ? -0.423 -1.406 10.560 1.00 83.62 186 GLY A N 1
ATOM 1408 C CA . GLY A 1 186 ? 0.848 -0.861 11.045 1.00 83.62 186 GLY A CA 1
ATOM 1409 C C . GLY A 1 186 ? 1.944 -1.921 11.188 1.00 83.62 186 GLY A C 1
ATOM 1410 O O . GLY A 1 186 ? 3.074 -1.685 10.764 1.00 83.62 186 GLY A O 1
ATOM 1411 N N . LEU A 1 187 ? 1.611 -3.104 11.716 1.00 85.00 187 LEU A N 1
ATOM 1412 C CA . LEU A 1 187 ? 2.530 -4.245 11.791 1.00 85.00 187 LEU A CA 1
ATOM 1413 C C . LEU A 1 187 ? 2.933 -4.734 10.402 1.00 85.00 187 LEU A C 1
ATOM 1415 O O . LEU A 1 187 ? 4.115 -4.964 10.167 1.00 85.00 187 LEU A O 1
ATOM 1419 N N . CYS A 1 188 ? 1.983 -4.836 9.469 1.00 83.12 188 CYS A N 1
ATOM 1420 C CA . CYS A 1 188 ? 2.279 -5.207 8.089 1.00 83.12 188 CYS A CA 1
ATOM 1421 C C . CYS A 1 188 ? 3.289 -4.241 7.458 1.00 83.12 188 CYS A C 1
ATOM 1423 O O . CYS A 1 188 ? 4.292 -4.688 6.906 1.00 83.12 188 CYS A O 1
ATOM 1425 N N . LEU A 1 189 ? 3.087 -2.928 7.617 1.00 85.12 189 LEU A N 1
ATOM 1426 C CA . LEU A 1 189 ? 4.033 -1.921 7.128 1.00 85.12 189 LEU A CA 1
ATOM 1427 C C . LEU A 1 189 ? 5.403 -2.019 7.819 1.00 85.12 189 LEU A C 1
ATOM 1429 O O . LEU A 1 189 ? 6.440 -1.891 7.167 1.00 85.12 189 LEU A O 1
ATOM 1433 N N . GLY A 1 190 ? 5.423 -2.300 9.123 1.00 86.25 190 GLY A N 1
ATOM 1434 C CA . GLY A 1 190 ? 6.658 -2.474 9.891 1.00 86.25 190 GLY A CA 1
ATOM 1435 C C . GLY A 1 190 ? 7.485 -3.656 9.388 1.00 86.25 190 GLY A C 1
ATOM 1436 O O . GLY A 1 190 ? 8.680 -3.510 9.131 1.00 86.25 190 GLY A O 1
ATOM 1437 N N . PHE A 1 191 ? 6.840 -4.800 9.150 1.00 83.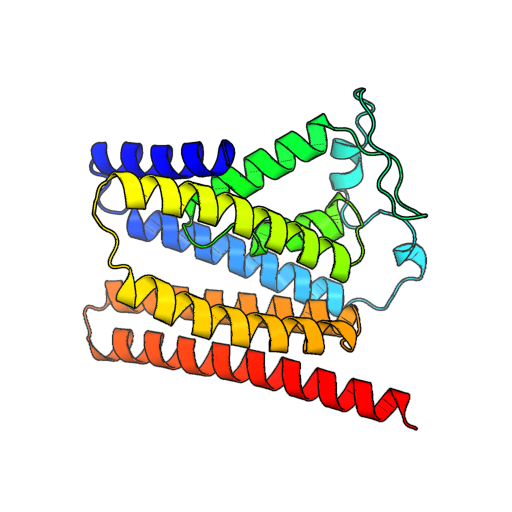94 191 PHE A N 1
ATOM 1438 C CA . PHE A 1 191 ? 7.504 -5.963 8.566 1.00 83.94 191 PHE A CA 1
ATOM 1439 C C . PHE A 1 191 ? 7.995 -5.705 7.139 1.00 83.94 191 PHE A C 1
ATOM 1441 O O . PHE A 1 191 ? 9.104 -6.116 6.801 1.00 83.94 191 PHE A O 1
ATOM 1448 N N . THR A 1 192 ? 7.224 -4.988 6.312 1.00 82.75 192 THR A N 1
ATOM 1449 C CA . THR A 1 192 ? 7.697 -4.610 4.969 1.00 82.75 192 THR A CA 1
ATOM 1450 C C . THR A 1 192 ? 8.911 -3.687 5.031 1.00 82.75 192 THR A C 1
ATOM 1452 O O . THR A 1 192 ? 9.853 -3.882 4.271 1.00 82.75 192 THR A O 1
ATOM 1455 N N . SER A 1 193 ? 8.948 -2.744 5.978 1.00 84.69 193 SER A N 1
ATOM 1456 C CA . SER A 1 193 ? 10.110 -1.871 6.170 1.00 84.69 193 SER A CA 1
ATOM 1457 C C . SER A 1 193 ? 11.352 -2.677 6.552 1.00 84.69 193 SER A C 1
ATOM 1459 O O . SER A 1 193 ? 12.400 -2.547 5.919 1.00 84.69 193 SER A O 1
ATOM 1461 N N . LEU A 1 194 ? 11.214 -3.586 7.525 1.00 84.19 194 LEU A N 1
ATOM 1462 C CA . LEU A 1 194 ? 12.301 -4.466 7.957 1.00 84.19 194 LEU A CA 1
ATOM 1463 C C . LEU A 1 194 ? 12.834 -5.325 6.804 1.00 84.19 194 LEU A C 1
ATOM 1465 O O . LEU A 1 194 ? 14.043 -5.452 6.623 1.00 84.19 194 LEU A O 1
ATOM 1469 N N . SER A 1 195 ? 11.936 -5.876 5.991 1.00 80.25 195 SER A N 1
ATOM 1470 C CA . SER A 1 195 ? 12.311 -6.636 4.802 1.00 80.25 195 SER A CA 1
ATOM 1471 C C . SER A 1 195 ? 13.138 -5.809 3.808 1.00 80.25 195 SER A C 1
ATOM 1473 O O . SER A 1 195 ? 14.150 -6.298 3.298 1.00 80.25 195 SER A O 1
ATOM 1475 N N . VAL A 1 196 ? 12.733 -4.567 3.532 1.00 82.00 196 VAL A N 1
ATOM 1476 C CA . VAL A 1 196 ? 13.432 -3.710 2.564 1.00 82.00 196 VAL A CA 1
ATOM 1477 C C . VAL A 1 196 ? 14.808 -3.317 3.093 1.00 82.00 196 VAL A C 1
ATOM 1479 O O . VAL A 1 196 ? 15.768 -3.323 2.326 1.00 82.00 196 VAL A O 1
ATOM 1482 N N . ILE A 1 197 ? 14.935 -3.053 4.398 1.00 83.81 197 ILE A N 1
ATOM 1483 C CA . ILE A 1 197 ? 16.235 -2.814 5.048 1.00 83.81 197 ILE A CA 1
ATOM 1484 C C . ILE A 1 197 ? 17.165 -4.009 4.820 1.00 83.81 197 ILE A C 1
ATOM 1486 O O . ILE A 1 197 ? 18.310 -3.830 4.408 1.00 83.81 197 ILE A O 1
ATOM 1490 N N . LEU A 1 198 ? 16.667 -5.232 5.018 1.00 79.75 198 LEU A N 1
ATOM 1491 C CA . LEU A 1 198 ? 17.443 -6.451 4.778 1.00 79.75 198 LEU A CA 1
ATOM 1492 C C . LEU A 1 198 ? 17.814 -6.620 3.302 1.00 79.75 198 LEU A C 1
ATOM 1494 O O . LEU A 1 198 ? 18.936 -7.015 3.000 1.00 79.75 198 LEU A O 1
ATOM 1498 N N . LYS A 1 199 ? 16.912 -6.278 2.375 1.00 76.00 199 LYS A N 1
ATOM 1499 C CA . LYS A 1 199 ? 17.197 -6.299 0.932 1.00 76.00 199 LYS A CA 1
ATOM 1500 C C . LYS A 1 199 ? 18.295 -5.299 0.558 1.00 76.00 199 LYS A C 1
ATOM 1502 O O . LYS A 1 199 ? 19.171 -5.619 -0.241 1.00 76.00 199 LYS A O 1
ATOM 1507 N N . MET A 1 200 ? 18.270 -4.108 1.150 1.00 77.81 200 MET A N 1
ATOM 1508 C CA . MET A 1 200 ? 19.293 -3.081 0.951 1.00 77.81 200 MET A CA 1
ATOM 1509 C C . MET A 1 200 ? 20.644 -3.509 1.545 1.00 77.81 200 MET A C 1
ATOM 1511 O O . MET A 1 200 ? 21.673 -3.355 0.889 1.00 77.81 200 MET A O 1
ATOM 1515 N N . ALA A 1 201 ? 20.645 -4.122 2.732 1.00 74.81 201 ALA A N 1
ATOM 1516 C CA . ALA A 1 201 ? 21.846 -4.697 3.341 1.00 74.81 201 ALA A CA 1
ATOM 1517 C C . ALA A 1 201 ? 22.423 -5.860 2.509 1.00 74.81 201 ALA A C 1
ATOM 1519 O O . ALA A 1 201 ? 23.636 -5.950 2.332 1.00 74.81 201 ALA A O 1
ATOM 1520 N N . ALA A 1 202 ? 21.565 -6.703 1.923 1.00 72.00 202 ALA A N 1
ATOM 1521 C CA . ALA A 1 202 ? 21.976 -7.778 1.019 1.00 72.00 202 ALA A CA 1
ATOM 1522 C C . ALA A 1 202 ? 22.701 -7.240 -0.225 1.00 72.00 202 ALA A C 1
ATOM 1524 O O . ALA A 1 202 ? 23.729 -7.781 -0.631 1.00 72.00 202 ALA A O 1
ATOM 1525 N N . TRP A 1 203 ? 22.192 -6.144 -0.799 1.00 64.12 203 TRP A N 1
ATOM 1526 C CA . TRP A 1 203 ? 22.805 -5.493 -1.958 1.00 64.12 203 TRP A CA 1
ATOM 1527 C C . TRP A 1 203 ? 24.193 -4.914 -1.636 1.00 64.12 203 TRP A C 1
ATOM 1529 O O . TRP A 1 203 ? 25.081 -4.942 -2.485 1.00 64.12 203 TRP A O 1
ATOM 1539 N N . ALA A 1 204 ? 24.410 -4.460 -0.395 1.00 68.69 204 ALA A N 1
ATOM 1540 C CA . ALA A 1 204 ? 25.703 -3.963 0.077 1.00 68.69 204 ALA A CA 1
ATOM 1541 C C . ALA A 1 204 ? 26.734 -5.082 0.335 1.00 68.69 204 ALA A C 1
ATOM 1543 O O . ALA A 1 204 ? 27.922 -4.879 0.097 1.00 68.69 204 ALA A O 1
ATOM 1544 N N . SER A 1 205 ? 26.301 -6.263 0.792 1.00 70.44 205 SER A N 1
ATOM 1545 C CA . SER A 1 205 ? 27.204 -7.376 1.133 1.00 70.44 205 SER A CA 1
ATOM 1546 C C . SER A 1 205 ? 27.517 -8.347 -0.015 1.00 70.44 205 SER A C 1
ATOM 1548 O O . SER A 1 205 ? 28.400 -9.181 0.163 1.00 70.44 205 SER A O 1
ATOM 1550 N N . LYS A 1 206 ? 26.840 -8.264 -1.176 1.00 65.56 206 LYS A N 1
ATOM 1551 C CA . LYS A 1 206 ? 27.036 -9.162 -2.346 1.00 65.56 206 LYS A CA 1
ATOM 1552 C C . LYS A 1 206 ? 27.034 -10.669 -2.004 1.00 65.56 206 LYS A C 1
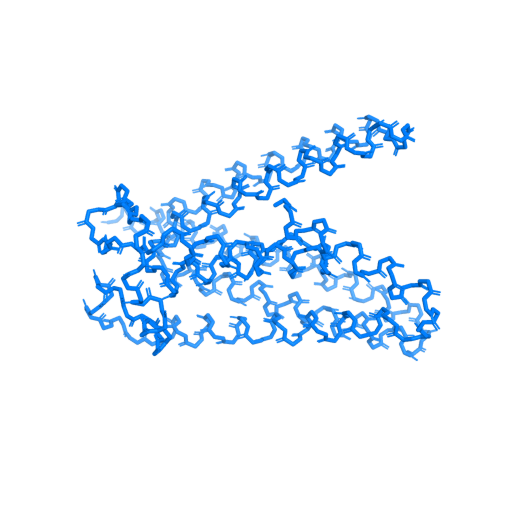ATOM 1554 O O . LYS A 1 206 ? 27.724 -11.455 -2.645 1.00 65.56 206 LYS A O 1
ATOM 1559 N N . THR A 1 207 ? 26.268 -11.090 -0.999 1.00 70.38 207 THR A N 1
ATOM 1560 C CA . THR A 1 207 ? 26.135 -12.501 -0.609 1.00 70.38 207 THR A CA 1
ATOM 1561 C C . THR A 1 207 ? 24.749 -13.034 -0.972 1.00 70.38 207 THR A C 1
ATOM 1563 O O . THR A 1 207 ? 23.729 -12.526 -0.501 1.00 70.38 207 THR A O 1
ATOM 1566 N N . ASP A 1 208 ? 24.698 -14.105 -1.770 1.00 69.06 208 ASP A N 1
ATOM 1567 C CA . ASP A 1 208 ? 23.445 -14.720 -2.254 1.00 69.06 208 ASP A CA 1
ATOM 1568 C C . ASP A 1 208 ? 22.543 -15.238 -1.117 1.00 69.06 208 ASP A C 1
ATOM 1570 O O . ASP A 1 208 ? 21.311 -15.288 -1.225 1.00 69.06 208 ASP A O 1
ATOM 1574 N N . VAL A 1 209 ? 23.158 -15.562 0.024 1.00 69.38 209 VAL A N 1
ATOM 1575 C CA . VAL A 1 209 ? 22.477 -16.029 1.236 1.00 69.38 209 VAL A CA 1
ATOM 1576 C C . VAL A 1 209 ? 21.589 -14.932 1.836 1.00 69.38 209 VAL A C 1
ATOM 1578 O O . VAL A 1 209 ? 20.461 -15.210 2.240 1.00 69.38 209 VAL A O 1
ATOM 1581 N N . LEU A 1 210 ? 22.036 -13.669 1.845 1.00 65.06 210 LEU A N 1
ATOM 1582 C CA . LEU A 1 210 ? 21.253 -12.556 2.398 1.00 65.06 210 LEU A CA 1
ATOM 1583 C C . LEU A 1 210 ? 20.053 -12.195 1.512 1.00 65.06 210 LEU A C 1
ATOM 1585 O O . LEU A 1 210 ? 18.995 -11.826 2.027 1.00 65.06 210 LEU A O 1
ATOM 1589 N N . TYR A 1 211 ? 20.188 -12.331 0.191 1.00 68.25 211 TYR A N 1
ATOM 1590 C CA . TYR A 1 211 ? 19.077 -12.098 -0.732 1.00 68.25 211 TYR A CA 1
ATOM 1591 C C . TYR A 1 211 ? 17.974 -13.150 -0.559 1.00 68.25 211 TYR A C 1
ATOM 1593 O O . TYR A 1 211 ? 16.795 -12.807 -0.441 1.00 68.25 211 TYR A O 1
ATOM 1601 N N . SER A 1 212 ? 18.366 -14.423 -0.457 1.00 70.25 212 SER A N 1
ATOM 1602 C CA . SER A 1 212 ? 17.441 -15.536 -0.212 1.00 70.25 212 SER A CA 1
ATOM 1603 C C . SER A 1 212 ? 16.735 -15.402 1.142 1.00 70.25 212 SER A C 1
ATOM 1605 O O . SER A 1 212 ? 15.530 -15.632 1.232 1.00 70.25 212 SER A O 1
ATOM 1607 N N . LEU A 1 213 ? 17.446 -14.947 2.180 1.00 71.94 213 LEU A N 1
ATOM 1608 C CA . LEU A 1 213 ? 16.861 -14.651 3.493 1.00 71.94 213 LEU A CA 1
ATOM 1609 C C . LEU A 1 213 ? 15.872 -13.477 3.454 1.00 71.94 213 LEU A C 1
ATOM 1611 O O . LEU A 1 213 ? 14.823 -13.537 4.087 1.00 71.94 213 LEU A O 1
ATOM 1615 N N . SER A 1 214 ? 16.154 -12.412 2.698 1.00 67.81 214 SER A N 1
ATOM 1616 C CA . SER A 1 214 ? 15.209 -11.295 2.546 1.00 67.81 214 SER A CA 1
ATOM 1617 C C . SER A 1 214 ? 13.897 -11.755 1.897 1.00 67.81 214 SER A C 1
ATOM 1619 O O . SER A 1 214 ? 12.817 -11.425 2.391 1.00 67.81 214 SER A O 1
ATOM 1621 N N . GLN A 1 215 ? 13.983 -12.572 0.842 1.00 69.88 215 GLN A N 1
ATOM 1622 C CA . GLN A 1 215 ? 12.823 -13.154 0.158 1.00 69.88 215 GLN A CA 1
ATOM 1623 C C . GLN A 1 215 ? 11.996 -14.039 1.104 1.00 69.88 215 GLN A C 1
ATOM 1625 O O . GLN A 1 215 ? 10.785 -13.851 1.220 1.00 69.88 215 GLN A O 1
ATOM 1630 N N . THR A 1 216 ? 12.629 -14.957 1.841 1.00 75.62 216 THR A N 1
ATOM 1631 C CA . THR A 1 216 ? 11.911 -15.835 2.784 1.00 75.62 216 THR A CA 1
ATOM 1632 C C . THR A 1 216 ? 11.269 -15.056 3.926 1.00 75.62 216 THR A C 1
ATOM 1634 O O . THR A 1 216 ? 10.148 -15.374 4.320 1.00 75.62 216 THR A O 1
ATOM 1637 N N . ILE A 1 217 ? 11.913 -13.992 4.410 1.00 74.06 217 ILE A N 1
ATOM 1638 C CA . ILE A 1 217 ? 11.341 -13.098 5.424 1.00 74.06 217 ILE A CA 1
ATOM 1639 C C . ILE A 1 217 ? 10.115 -12.355 4.881 1.00 74.06 217 ILE A C 1
ATOM 1641 O O . ILE A 1 217 ? 9.140 -12.219 5.615 1.00 74.06 217 ILE A O 1
ATOM 1645 N N . ILE A 1 218 ? 10.098 -11.931 3.609 1.00 72.62 218 ILE A N 1
ATOM 1646 C CA . ILE A 1 218 ? 8.899 -11.335 2.982 1.00 72.62 218 ILE A CA 1
ATOM 1647 C C . ILE A 1 218 ? 7.753 -12.340 2.959 1.00 72.62 218 ILE A C 1
ATOM 1649 O O . ILE A 1 218 ? 6.642 -12.022 3.391 1.00 72.62 218 ILE A O 1
ATOM 1653 N N . PHE A 1 219 ? 8.011 -13.555 2.473 1.00 76.81 219 PHE A N 1
ATOM 1654 C CA . PHE A 1 219 ? 6.991 -14.600 2.406 1.00 76.81 219 PHE A CA 1
ATOM 1655 C C . PHE A 1 219 ? 6.469 -14.967 3.799 1.00 76.81 219 PHE A C 1
ATOM 1657 O O . PHE A 1 219 ? 5.260 -15.064 3.993 1.00 76.81 219 PHE A O 1
ATOM 1664 N N . MET A 1 220 ? 7.345 -15.079 4.799 1.00 75.38 220 MET A N 1
ATOM 1665 C CA . MET A 1 220 ? 6.937 -15.363 6.178 1.00 75.38 220 MET A CA 1
ATOM 1666 C C . MET A 1 220 ? 6.179 -14.204 6.819 1.00 75.38 220 MET A C 1
ATOM 1668 O O . MET A 1 220 ? 5.171 -14.433 7.481 1.00 75.38 220 MET A O 1
ATOM 1672 N N . ALA A 1 221 ? 6.605 -12.960 6.604 1.00 72.50 221 ALA A N 1
ATOM 1673 C CA . ALA A 1 221 ? 5.919 -11.786 7.132 1.00 72.50 221 ALA A CA 1
ATOM 1674 C C . ALA A 1 221 ? 4.517 -11.626 6.538 1.00 72.50 221 ALA A C 1
ATOM 1676 O O . ALA A 1 221 ? 3.565 -11.381 7.273 1.00 72.50 221 ALA A O 1
ATOM 1677 N N . THR A 1 222 ? 4.380 -11.789 5.221 1.00 71.06 222 THR A N 1
ATOM 1678 C CA . THR A 1 222 ? 3.085 -11.717 4.526 1.00 71.06 222 THR A CA 1
ATOM 1679 C C . THR A 1 222 ? 2.163 -12.865 4.926 1.00 71.06 222 THR A C 1
ATOM 1681 O O . THR A 1 222 ? 0.968 -12.654 5.135 1.00 71.06 222 THR A O 1
ATOM 1684 N N . PHE A 1 223 ? 2.712 -14.065 5.124 1.00 80.06 223 PHE A N 1
ATOM 1685 C CA . PHE A 1 223 ? 1.964 -15.195 5.663 1.00 80.06 223 PHE A CA 1
ATOM 1686 C C . PHE A 1 223 ? 1.504 -14.941 7.106 1.00 80.06 223 PHE A C 1
ATOM 1688 O O . PHE A 1 223 ? 0.339 -15.165 7.434 1.00 80.06 223 PHE A O 1
ATOM 1695 N N . LEU A 1 224 ? 2.379 -14.407 7.963 1.00 74.12 224 LEU A N 1
ATOM 1696 C CA . LEU A 1 224 ? 2.067 -14.099 9.358 1.00 74.12 224 LEU A CA 1
ATOM 1697 C C . LEU A 1 224 ? 1.006 -12.998 9.474 1.00 74.12 224 LEU A C 1
ATOM 1699 O O . LEU A 1 224 ? 0.097 -13.110 10.293 1.00 74.12 224 LEU A O 1
ATOM 1703 N N . THR A 1 225 ? 1.085 -11.944 8.657 1.00 70.06 225 THR A N 1
ATOM 1704 C CA . THR A 1 225 ? 0.088 -10.864 8.659 1.00 70.06 225 THR A CA 1
ATOM 1705 C C . THR A 1 225 ? -1.256 -11.350 8.128 1.00 70.06 225 THR A C 1
ATOM 1707 O O . THR A 1 225 ? -2.284 -11.030 8.726 1.00 70.06 225 THR A O 1
ATOM 1710 N N . ALA A 1 226 ? -1.269 -12.186 7.085 1.00 69.56 226 ALA A N 1
ATOM 1711 C CA . ALA A 1 226 ? -2.485 -12.841 6.604 1.00 69.56 226 ALA A CA 1
ATOM 1712 C C . ALA A 1 226 ? -3.114 -13.732 7.689 1.00 69.56 226 ALA A C 1
ATOM 1714 O O . ALA A 1 226 ? -4.313 -13.632 7.956 1.00 69.56 226 ALA A O 1
ATOM 1715 N N . LEU A 1 227 ? -2.305 -14.542 8.379 1.00 75.69 227 LEU A N 1
ATOM 1716 C CA . LEU A 1 227 ? -2.752 -15.412 9.468 1.00 75.69 227 LEU A CA 1
ATOM 1717 C C . LEU A 1 227 ? -3.295 -14.598 10.648 1.00 75.69 227 LEU A C 1
ATOM 1719 O O . LEU A 1 227 ? -4.368 -14.902 11.165 1.00 75.69 227 LEU A O 1
ATOM 1723 N N . LEU A 1 228 ? -2.616 -13.516 11.030 1.00 74.31 228 LEU A N 1
ATOM 1724 C CA . LEU A 1 228 ? -3.052 -12.608 12.091 1.00 74.31 228 LEU A CA 1
ATOM 1725 C C . LEU A 1 228 ? -4.412 -11.982 11.751 1.00 74.31 228 LEU A C 1
ATOM 1727 O O . LEU A 1 228 ? -5.305 -11.954 12.597 1.00 74.31 228 LEU A O 1
ATOM 1731 N N . ILE A 1 229 ? -4.615 -11.541 10.507 1.00 69.81 229 ILE A N 1
ATOM 1732 C CA . ILE A 1 229 ? -5.899 -10.993 10.042 1.00 69.81 229 ILE A CA 1
ATOM 1733 C C . ILE A 1 229 ? -7.009 -12.054 10.106 1.00 69.81 229 ILE A C 1
ATOM 1735 O O . ILE A 1 229 ? -8.114 -11.760 10.575 1.00 69.81 229 ILE A O 1
ATOM 1739 N N . ILE A 1 230 ? -6.726 -13.294 9.701 1.00 73.56 230 ILE A N 1
ATOM 1740 C CA . ILE A 1 230 ? -7.680 -14.411 9.781 1.00 73.56 230 ILE A CA 1
ATOM 1741 C C . ILE A 1 230 ? -8.042 -14.713 11.241 1.00 73.56 230 ILE A C 1
ATOM 1743 O O . ILE A 1 230 ? -9.224 -14.805 11.573 1.00 73.56 230 ILE A O 1
ATOM 1747 N N . VAL A 1 231 ? -7.057 -14.794 12.138 1.00 75.69 231 VAL A N 1
ATOM 1748 C CA . VAL A 1 231 ? -7.280 -15.041 13.573 1.00 75.69 231 VAL A CA 1
ATOM 1749 C C . VAL A 1 231 ? -8.113 -13.925 14.202 1.00 75.69 231 VAL A C 1
ATOM 1751 O O . VAL A 1 231 ? -9.081 -14.210 14.908 1.00 75.69 231 VAL A O 1
ATOM 1754 N N . LEU A 1 232 ? -7.811 -12.659 13.901 1.00 72.94 232 LEU A N 1
ATOM 1755 C CA . LEU A 1 232 ? -8.603 -11.520 14.374 1.00 72.94 232 LEU A CA 1
ATOM 1756 C C . LEU A 1 232 ? -10.052 -11.577 13.877 1.00 72.94 232 LEU A C 1
ATOM 1758 O O . LEU A 1 232 ? -10.975 -11.229 14.616 1.00 72.94 232 LEU A O 1
ATOM 1762 N N . THR A 1 233 ? -10.255 -12.035 12.643 1.00 70.19 233 THR A N 1
ATOM 1763 C CA . THR A 1 233 ? -11.586 -12.226 12.051 1.00 70.19 233 THR A CA 1
ATOM 1764 C C . THR A 1 233 ? -12.350 -13.338 12.773 1.00 70.19 233 THR A C 1
ATOM 1766 O O . THR A 1 233 ? -13.522 -13.163 13.112 1.00 70.19 233 THR A O 1
ATOM 1769 N N . LEU A 1 234 ? -11.692 -14.464 13.067 1.00 73.56 234 LEU A N 1
ATOM 1770 C CA . LEU A 1 234 ? -12.286 -15.588 13.796 1.00 73.56 234 LEU A CA 1
ATOM 1771 C C . LEU A 1 234 ? -12.654 -15.206 15.234 1.00 73.56 234 LEU A C 1
ATOM 1773 O O . LEU A 1 234 ? -13.774 -15.476 15.665 1.00 73.56 234 LEU A O 1
ATOM 1777 N N . GLN A 1 235 ? -11.762 -14.517 15.949 1.00 73.19 235 GLN A N 1
ATOM 1778 C CA . GLN A 1 235 ? -12.026 -14.018 17.303 1.00 73.19 235 GLN A CA 1
ATOM 1779 C C . GLN A 1 235 ? -13.198 -13.031 17.332 1.00 73.19 235 GLN A C 1
ATOM 1781 O O . GLN A 1 235 ? -14.041 -13.093 18.228 1.00 73.19 235 GLN A O 1
ATOM 1786 N N . ALA A 1 236 ? -13.291 -12.144 16.338 1.00 67.06 236 ALA A N 1
ATOM 1787 C CA . ALA A 1 236 ? -14.407 -11.212 16.225 1.00 67.06 236 ALA A CA 1
ATOM 1788 C C . ALA A 1 236 ? -15.735 -11.927 15.943 1.00 67.06 236 ALA A C 1
ATOM 1790 O O . ALA A 1 236 ? -16.748 -11.594 16.556 1.00 67.06 236 ALA A O 1
ATOM 1791 N N . LYS A 1 237 ? -15.736 -12.947 15.075 1.00 67.38 237 LYS A N 1
ATOM 1792 C CA . LYS A 1 237 ? -16.919 -13.782 14.821 1.00 67.38 237 LYS A CA 1
ATOM 1793 C C . LYS A 1 237 ? -17.353 -14.552 16.074 1.00 67.38 237 LYS A C 1
ATOM 1795 O O . LYS A 1 237 ? -18.551 -14.703 16.293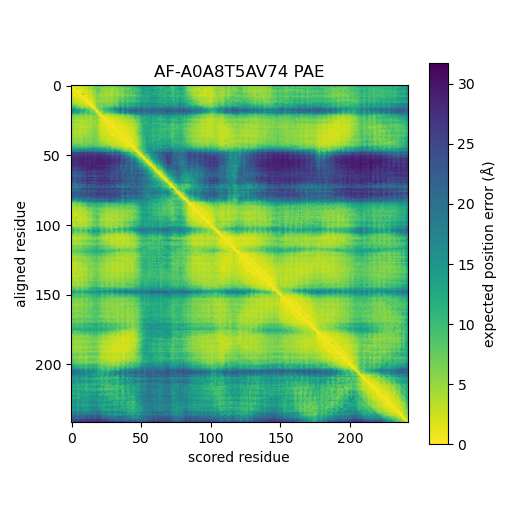 1.00 67.38 237 LYS A O 1
ATOM 1800 N N . TYR A 1 238 ? -16.402 -14.997 16.897 1.00 61.56 238 TYR A N 1
ATOM 1801 C CA . TYR A 1 238 ? -16.681 -15.688 18.159 1.00 61.56 238 TYR A CA 1
ATOM 1802 C C . TYR A 1 238 ? -17.322 -14.753 19.198 1.00 61.56 238 TYR A C 1
ATOM 1804 O O . TYR A 1 238 ? -18.322 -15.118 19.800 1.00 61.56 238 TYR A O 1
ATOM 1812 N N . GLN A 1 239 ? -16.826 -13.515 19.331 1.00 59.81 239 GLN A N 1
ATOM 1813 C CA . GLN A 1 239 ? -17.387 -12.502 20.244 1.00 59.81 239 GLN A CA 1
ATOM 1814 C C . GLN A 1 239 ? -18.786 -11.997 19.864 1.00 59.81 239 GLN A C 1
ATOM 1816 O O . GLN A 1 239 ? -19.474 -11.450 20.712 1.00 59.81 239 GLN A O 1
ATOM 1821 N N . VAL A 1 240 ? -19.193 -12.111 18.597 1.00 57.22 240 VAL A N 1
ATOM 1822 C CA . VAL A 1 240 ? -20.548 -11.728 18.149 1.00 57.22 240 VAL A CA 1
ATOM 1823 C C . VAL A 1 240 ? -21.561 -12.856 18.391 1.00 57.22 240 VAL A C 1
ATOM 1825 O O . VAL A 1 240 ? -22.764 -12.615 18.356 1.00 57.22 240 VAL A O 1
ATOM 1828 N N . ARG A 1 241 ? -21.090 -14.091 18.612 1.00 50.19 241 ARG A N 1
ATOM 1829 C CA . ARG A 1 241 ? -21.936 -15.279 18.797 1.00 50.19 241 ARG A CA 1
ATOM 1830 C C . ARG A 1 241 ? -22.144 -15.663 20.273 1.00 50.19 241 ARG A C 1
ATOM 1832 O O . ARG A 1 241 ? -23.003 -16.500 20.528 1.00 50.19 241 ARG A O 1
ATOM 1839 N N . SER A 1 242 ? -21.371 -15.084 21.196 1.00 45.00 242 SER A N 1
ATOM 1840 C CA . SER A 1 242 ? -21.528 -15.174 22.659 1.00 45.00 242 SER A CA 1
ATOM 1841 C C . SER A 1 242 ? -22.334 -14.002 23.200 1.00 45.00 242 SER A C 1
ATOM 1843 O O . SER A 1 242 ? -23.209 -14.237 24.053 1.00 45.00 242 SER A O 1
#

pLDDT: mean 73.73, std 13.46, range [33.66, 93.5]

Solvent-accessible surface area (backbone atoms only — not comparable to full-atom values): 12886 Å² total; per-residue (Å²): 90,72,23,22,52,52,16,39,50,49,51,58,52,48,56,76,68,62,52,92,53,50,72,60,51,51,50,49,53,50,37,52,52,30,43,51,49,13,52,51,33,38,55,56,48,67,49,78,87,57,85,65,80,69,54,72,70,49,62,91,61,48,64,74,60,61,52,88,48,84,62,66,48,73,59,98,52,100,64,52,78,62,39,22,46,65,55,52,50,51,49,52,34,51,34,19,24,52,14,23,57,65,71,75,54,34,42,81,56,42,29,57,43,30,35,34,71,61,43,42,57,63,72,56,23,49,52,53,33,53,54,52,47,50,54,44,49,50,55,52,49,51,58,44,48,76,70,70,76,60,61,64,69,61,52,50,55,53,46,54,56,49,50,56,52,48,55,54,50,55,60,32,55,75,50,42,51,72,56,57,48,37,37,55,51,15,50,47,34,38,48,51,24,54,32,50,53,41,42,55,51,18,67,74,66,75,42,73,67,42,46,54,49,24,53,52,49,45,55,50,46,55,49,50,47,53,51,50,48,50,51,48,21,52,54,39,55,51,66,74,74,109

Secondary structure (DSSP, 8-state):
-HHHHHHHHHHHHHHHTT-TTHHHHHHHHHHHHHHHHHHHHHHHHHS---GGGGSS-SSGGGGGGG---SPEEPPSSTT-PPEEHHHHHHHHHHHHHHHHHHSS-THHHHHHHIIIII---HHHHHHHHHHHHHHHHHHHHHHHHHTT---HHHHHHHHHHHHHHHHHHHHHHHHS-HHHHHHHHHHHHHHHHHHHHHHHHHHHHT-HHHHHHHHHHHHHHHHHHHHHHHHHHHHHHHHHH-

Radius of gyration: 19.61 Å; Cα contacts (8 Å, |Δi|>4): 230; chains: 1; bounding box: 50×44×52 Å

Mean predicted aligned error: 10.78 Å

Sequence (242 a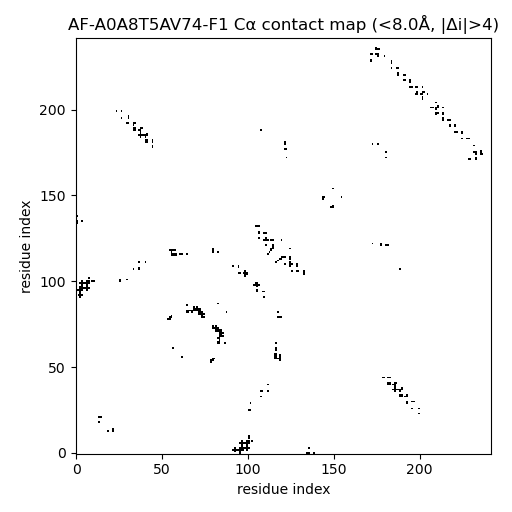a):
IFGAELGAQAIEYFEKINVQHLNTLISLIYIAILTFTSAYMIYEASKPRNKKFSTGRGLSVSKVFNLKIPPMITLSQPNIAPKSLWAMILLGLFTGLFSGFLGAGGGFILVPSLIYLIGCKPAVAAGTSIFEIFLSCMFASASHAIKGNVDASLAILMFVGSFVGLQIGILATKYVKEKNFKIAFGLCLGFTSLSVILKMAAWASKTDVLYSLSQTIIFMATFLTALLIIVLTLQAKYQVRS

Foldseek 3Di:
DVLLVLLQVVLVVVVVVVPVCLVVVLLVVLLVLLLVLLVVLQVVLPDPPDVCLLAAAADPCLVVFPPPDDDWDDDPDPRFDTTHPVVVVVQCSVLSSNCNNNVPQSLSVQQVCCCRNRSDQSLVSNVVSVVVSVVVVVVVVVVVVVVVNDDVVVVVVVVVVVVVVVVLVNLLVVLADSSLVSNLSSQLSVLVSVLSVLCSVCVVVVDPVSNVVSVVSNVVSVVVSSVSSVVSSVVSVVVVVD